Protein AF-K1GS59-F1 (afdb_monomer_lite)

Secondary structure (DSSP, 8-state):
-----EEE-TT-EEEESSEEEEEES-EEESSEEEESSEEEEEESS-EEESSEEEESS-EEEEES-EEEE-EEEEEEEEEEEEGGGSS--GGGS-HHHHHHHHHHHHHT--SSEEEESSSS-EEEEEEEEEEEEEEE-EEEEESS-EEEEESSEEEEESEEEEESS-EEEE-SEEEEE---EEEEEEEEEEEEEEEEEESSSEEEEEEEEEEEEEEEEEE---

Radius of gyration: 27.36 Å; chains: 1; bounding box: 54×33×89 Å

Organism: NCBI:txid620833

Structure (mmCIF, N/CA/C/O backbone):
data_AF-K1GS59-F1
#
_entry.id   AF-K1GS59-F1
#
loop_
_atom_site.group_PDB
_atom_site.id
_atom_site.type_symbol
_atom_site.label_atom_id
_atom_site.label_alt_id
_atom_site.label_comp_id
_atom_site.label_asym_id
_atom_site.label_entity_id
_atom_site.label_seq_id
_atom_site.pdbx_PDB_ins_code
_atom_site.Cartn_x
_atom_site.Cartn_y
_atom_site.Cartn_z
_atom_site.occupancy
_atom_site.B_iso_or_equiv
_atom_site.auth_seq_id
_atom_site.auth_comp_id
_atom_site.auth_asym_id
_atom_site.auth_atom_id
_atom_site.pdbx_PDB_model_num
ATOM 1 N N . LYS A 1 1 ? -7.554 7.624 33.894 1.00 56.41 1 LYS A N 1
ATOM 2 C CA . LYS A 1 1 ? -7.027 7.040 32.636 1.00 56.41 1 LYS A CA 1
ATOM 3 C C . LYS A 1 1 ? -5.922 6.061 33.011 1.00 56.41 1 LYS A C 1
ATOM 5 O O . LYS A 1 1 ? -5.112 6.417 33.857 1.00 56.41 1 LYS A O 1
ATOM 10 N N . GLY A 1 2 ? -5.963 4.825 32.508 1.00 60.03 2 GLY A N 1
ATOM 11 C CA . GLY A 1 2 ? -4.955 3.809 32.824 1.00 60.03 2 GLY A CA 1
ATOM 12 C C . GLY A 1 2 ? -3.628 4.106 32.123 1.00 60.03 2 GLY A C 1
ATOM 13 O O . GLY A 1 2 ? -3.634 4.536 30.977 1.00 60.03 2 GLY A O 1
ATOM 14 N N . ASN A 1 3 ? -2.502 3.865 32.795 1.00 77.62 3 ASN A N 1
ATOM 15 C CA . ASN A 1 3 ? -1.159 4.075 32.228 1.00 77.62 3 ASN A CA 1
ATOM 16 C C . ASN A 1 3 ? -0.617 2.844 31.479 1.00 77.62 3 ASN A C 1
ATOM 18 O O . ASN A 1 3 ? 0.513 2.862 30.995 1.00 77.62 3 ASN A O 1
ATOM 22 N N . ASN A 1 4 ? -1.407 1.771 31.409 1.00 89.12 4 ASN A N 1
ATOM 23 C CA . ASN A 1 4 ? -0.991 0.498 30.836 1.00 89.12 4 ASN A CA 1
ATOM 24 C C . ASN A 1 4 ? -1.299 0.440 29.339 1.00 89.12 4 ASN A C 1
ATOM 26 O O . ASN A 1 4 ? -2.307 0.982 28.878 1.00 89.12 4 ASN A O 1
ATOM 30 N N . SER A 1 5 ? -0.439 -0.256 28.602 1.00 93.75 5 SER A N 1
ATOM 31 C CA . SER A 1 5 ? -0.646 -0.583 27.192 1.00 93.75 5 SER A CA 1
ATOM 32 C C . SER A 1 5 ? -1.220 -1.997 27.068 1.00 93.75 5 SER A C 1
ATOM 34 O O . SER A 1 5 ? -0.812 -2.907 27.792 1.00 93.75 5 SER A O 1
ATOM 36 N N . PHE A 1 6 ? -2.160 -2.187 26.147 1.00 94.62 6 PHE A N 1
ATOM 37 C CA . PHE A 1 6 ? -2.915 -3.426 25.972 1.00 94.62 6 PHE A CA 1
ATOM 38 C C . PHE A 1 6 ? -2.609 -4.066 24.618 1.00 94.62 6 PHE A C 1
ATOM 40 O O . PHE A 1 6 ? -2.384 -3.380 23.620 1.00 94.62 6 PHE A O 1
ATOM 47 N N . LYS A 1 7 ? -2.620 -5.399 24.578 1.00 97.06 7 LYS A N 1
ATOM 48 C CA . LYS A 1 7 ? -2.399 -6.179 23.359 1.00 97.06 7 LYS A CA 1
ATOM 49 C C . LYS A 1 7 ? -3.479 -7.246 23.236 1.00 97.06 7 LYS A C 1
ATOM 51 O O . LYS A 1 7 ? -3.650 -8.033 24.162 1.00 97.06 7 LYS A O 1
ATOM 56 N N . ASN A 1 8 ? -4.165 -7.282 22.098 1.00 97.94 8 ASN A N 1
ATOM 57 C CA . ASN A 1 8 ? -4.999 -8.408 21.688 1.00 97.94 8 ASN A CA 1
ATOM 58 C C . ASN A 1 8 ? -4.226 -9.200 20.632 1.00 97.94 8 ASN A C 1
ATOM 60 O O . ASN A 1 8 ? -4.022 -8.709 19.520 1.00 97.94 8 ASN A O 1
ATOM 64 N N . ASN A 1 9 ? -3.712 -10.369 21.005 1.00 98.00 9 ASN A N 1
ATOM 65 C CA . ASN A 1 9 ? -2.836 -11.1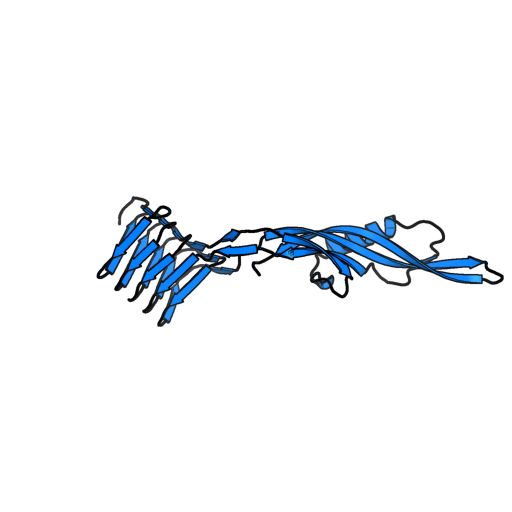52 20.136 1.00 98.00 9 ASN A CA 1
ATOM 66 C C . ASN A 1 9 ? -3.631 -11.888 19.047 1.00 98.00 9 ASN A C 1
ATOM 68 O O . ASN A 1 9 ? -4.857 -11.928 19.061 1.00 98.00 9 ASN A O 1
ATOM 72 N N . GLU A 1 10 ? -2.917 -12.472 18.090 1.00 96.69 10 GLU A N 1
ATOM 73 C CA . GLU A 1 10 ? -3.510 -13.334 17.062 1.00 96.69 10 GLU A CA 1
ATOM 74 C C . GLU A 1 10 ? -4.323 -14.471 17.709 1.00 96.69 10 GLU A C 1
ATOM 76 O O . GLU A 1 10 ? -4.011 -14.916 18.818 1.00 96.69 10 GLU A O 1
ATOM 81 N N . ASN A 1 11 ? -5.373 -14.936 17.026 1.00 95.75 11 ASN A N 1
ATOM 82 C CA . ASN A 1 11 ? -6.285 -15.986 17.510 1.00 95.75 11 ASN A CA 1
ATOM 83 C C . ASN A 1 11 ? -6.938 -15.683 18.876 1.00 95.75 11 ASN A C 1
ATOM 85 O O . ASN A 1 11 ? -7.237 -16.597 19.642 1.00 95.75 11 ASN A O 1
ATOM 89 N N . SER A 1 12 ? -7.133 -14.403 19.197 1.00 97.81 12 SER A N 1
ATOM 90 C CA . SER A 1 12 ? -7.773 -13.948 20.436 1.00 97.81 12 SER A CA 1
ATOM 91 C C . SER A 1 12 ? -9.012 -13.107 20.130 1.00 97.81 12 SER A C 1
ATOM 93 O O . SER A 1 12 ? -9.055 -12.420 19.111 1.00 97.81 12 SER A O 1
ATOM 95 N N . LEU A 1 13 ? -10.001 -13.143 21.027 1.00 97.75 13 LEU A N 1
ATOM 96 C CA . LEU A 1 13 ? -11.239 -12.370 20.925 1.00 97.75 13 LEU A CA 1
ATOM 97 C C . LEU A 1 13 ? -11.415 -11.483 22.160 1.00 97.75 13 LEU A C 1
ATOM 99 O O . LEU A 1 13 ? -11.442 -11.976 23.288 1.00 97.75 13 LEU A O 1
ATOM 103 N N . LEU A 1 14 ? -11.615 -10.187 21.933 1.00 97.81 14 LEU A N 1
ATOM 104 C CA . LEU A 1 14 ? -12.170 -9.266 22.921 1.00 97.81 14 LEU A CA 1
ATOM 105 C C . LEU A 1 14 ? -13.626 -8.980 22.562 1.00 97.81 14 LEU A C 1
ATOM 107 O O . LEU A 1 14 ? -13.904 -8.404 21.513 1.00 97.81 14 LEU A O 1
ATOM 111 N N . TYR A 1 15 ? -14.549 -9.378 23.435 1.00 97.56 15 TYR A N 1
ATOM 112 C CA . TYR A 1 15 ? -15.983 -9.292 23.168 1.00 97.56 15 TYR A CA 1
ATOM 113 C C . TYR A 1 15 ? -16.743 -8.550 24.270 1.00 97.56 15 TYR A C 1
ATOM 115 O O . TYR A 1 15 ? -16.601 -8.864 25.452 1.00 97.56 15 TYR A O 1
ATOM 123 N N . GLY A 1 16 ? -17.592 -7.599 23.872 1.00 97.31 16 GLY A N 1
ATOM 124 C CA . GLY A 1 16 ? -18.552 -6.921 24.744 1.00 97.31 16 GLY A CA 1
ATOM 125 C C . GLY A 1 16 ? -19.995 -7.205 24.321 1.00 97.31 16 GLY A C 1
ATOM 126 O O . GLY A 1 16 ? -20.402 -6.856 23.216 1.00 97.31 16 GLY A O 1
ATOM 127 N N . ARG A 1 17 ? -20.804 -7.799 25.209 1.00 95.69 17 ARG A N 1
ATOM 128 C CA . ARG A 1 17 ? -22.218 -8.115 24.916 1.00 95.69 17 ARG A CA 1
ATOM 129 C C . ARG A 1 17 ? -23.138 -6.890 24.867 1.00 95.69 17 ARG A C 1
ATOM 131 O O . ARG A 1 17 ? -24.164 -6.939 24.208 1.00 95.69 17 ARG A O 1
ATOM 138 N N . GLU A 1 18 ? -22.818 -5.827 25.590 1.00 95.06 18 GLU A N 1
ATOM 139 C CA . GLU A 1 18 ? -23.638 -4.606 25.620 1.00 95.06 18 GLU A CA 1
ATOM 140 C C . GLU A 1 18 ? -22.863 -3.433 25.050 1.00 95.06 18 GLU A C 1
ATOM 142 O O . GLU A 1 18 ? -23.273 -2.799 24.091 1.00 95.06 18 GLU A O 1
ATOM 147 N N . SER A 1 19 ? -21.714 -3.126 25.634 1.00 95.81 19 SER A N 1
ATOM 148 C CA . SER A 1 19 ? -20.764 -2.167 25.092 1.00 95.81 19 SER A CA 1
ATOM 149 C C . SER A 1 19 ? -19.364 -2.604 25.478 1.00 95.81 19 SER A C 1
ATOM 151 O O . SER A 1 19 ? -19.166 -3.242 26.515 1.00 95.81 19 SER A O 1
ATOM 153 N N . LEU A 1 20 ? -18.390 -2.261 24.644 1.00 97.69 20 LEU A N 1
ATOM 154 C CA . LEU A 1 20 ? -16.986 -2.519 24.910 1.00 97.69 20 LEU A CA 1
ATOM 155 C C . LEU A 1 20 ? -16.279 -1.188 25.136 1.00 97.69 20 LEU A C 1
ATOM 157 O O . LEU A 1 20 ? -16.245 -0.336 24.248 1.00 97.69 20 LEU A O 1
ATOM 161 N N . LYS A 1 21 ? -15.716 -1.019 26.333 1.00 96.88 21 LYS A N 1
ATOM 162 C CA . LYS A 1 21 ? -14.922 0.152 26.702 1.00 96.88 21 LYS A CA 1
ATOM 163 C C . LYS A 1 21 ? -13.478 -0.266 26.947 1.00 96.88 21 LYS A C 1
ATOM 165 O O . LYS A 1 21 ? -13.222 -1.096 27.816 1.00 96.88 21 LYS A O 1
ATOM 170 N N . LEU A 1 22 ? -12.547 0.317 26.201 1.00 95.69 22 LEU A N 1
ATOM 171 C CA . LEU A 1 22 ? -11.112 0.065 26.325 1.00 95.69 22 LEU A CA 1
ATOM 172 C C . LEU A 1 22 ? -10.406 1.382 26.640 1.00 95.69 22 LEU A C 1
ATOM 174 O O . LEU A 1 22 ? -10.523 2.336 25.877 1.00 95.69 22 LEU A O 1
ATOM 178 N N . GLU A 1 23 ? -9.684 1.449 27.761 1.00 95.81 23 GLU A N 1
ATOM 179 C CA . GLU A 1 23 ? -8.998 2.675 28.184 1.00 95.81 23 GLU A CA 1
ATOM 180 C C . GLU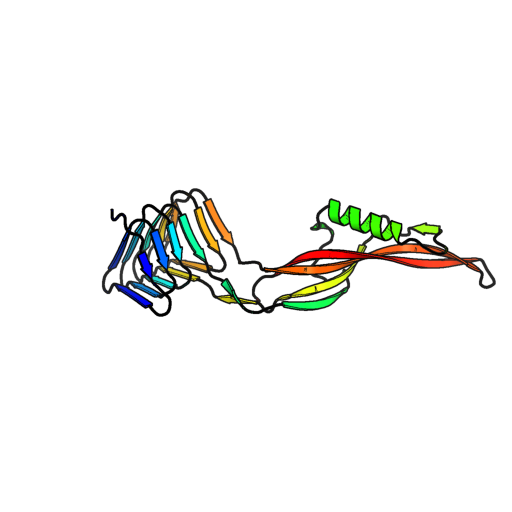 A 1 23 ? -7.570 2.395 28.639 1.00 95.81 23 GLU A C 1
ATOM 182 O O . GLU A 1 23 ? -7.339 1.529 29.484 1.00 95.81 23 GLU A O 1
ATOM 187 N N . GLY A 1 24 ? -6.609 3.168 28.138 1.00 96.06 24 GLY A N 1
ATOM 188 C CA . GLY A 1 24 ? -5.201 2.929 28.438 1.00 96.06 24 GLY A CA 1
ATOM 189 C C . GLY A 1 24 ? -4.246 3.953 27.851 1.00 96.06 24 GLY A C 1
ATOM 190 O O . GLY A 1 24 ? -4.640 5.047 27.444 1.00 96.06 24 GLY A O 1
ATOM 191 N N . LYS A 1 25 ? -2.973 3.561 27.794 1.00 96.81 25 LYS A N 1
ATOM 192 C CA . LYS A 1 25 ? -1.936 4.311 27.095 1.00 96.81 25 LYS A CA 1
ATOM 193 C C . LYS A 1 25 ? -1.930 3.957 25.613 1.00 96.81 25 LYS A C 1
ATOM 195 O O . LYS A 1 25 ? -2.328 4.793 24.819 1.00 96.81 25 LYS A O 1
ATOM 200 N N . ASP A 1 26 ? -1.582 2.719 25.266 1.00 98.12 26 ASP A N 1
ATOM 201 C CA . ASP A 1 26 ? -1.540 2.244 23.875 1.00 98.12 26 ASP A CA 1
ATOM 202 C C . ASP A 1 26 ? -2.371 0.967 23.697 1.00 98.12 26 ASP A C 1
ATOM 204 O O . ASP A 1 26 ? -2.539 0.190 24.643 1.00 98.12 26 ASP A O 1
ATOM 208 N N . PHE A 1 27 ? -2.842 0.716 22.476 1.00 98.31 27 PHE A N 1
ATOM 209 C CA . PHE A 1 27 ? -3.519 -0.523 22.100 1.00 98.31 27 PHE A CA 1
ATOM 210 C C . PHE A 1 27 ? -2.963 -1.093 20.801 1.00 98.31 27 PHE A C 1
ATOM 212 O O . PHE A 1 27 ? -2.833 -0.392 19.800 1.00 98.31 27 PHE A O 1
ATOM 219 N N . THR A 1 28 ? -2.682 -2.394 20.795 1.00 98.50 28 THR A N 1
ATOM 220 C CA . THR A 1 28 ? -2.342 -3.132 19.576 1.00 98.50 28 THR A CA 1
ATOM 221 C C . THR A 1 28 ? -3.286 -4.312 19.401 1.00 98.50 28 THR A C 1
ATOM 223 O O . THR A 1 28 ? -3.319 -5.206 20.249 1.00 98.50 28 THR A O 1
ATOM 226 N N . ASN A 1 29 ? -4.016 -4.337 18.287 1.00 98.62 29 ASN A N 1
ATOM 227 C CA . ASN A 1 29 ? -4.903 -5.430 17.914 1.00 98.62 29 ASN A CA 1
ATOM 228 C C . ASN A 1 29 ? -4.338 -6.254 16.757 1.00 98.62 29 ASN A C 1
ATOM 230 O O . ASN A 1 29 ? -4.069 -5.719 15.683 1.00 98.62 29 ASN A O 1
ATOM 234 N N . LYS A 1 30 ? -4.225 -7.562 16.976 1.00 98.19 30 LYS A N 1
ATOM 235 C CA . LYS A 1 30 ? -3.986 -8.589 15.955 1.00 98.19 30 LYS A CA 1
ATOM 236 C C . LYS A 1 30 ? -5.051 -9.696 15.958 1.00 98.19 30 LYS A C 1
ATOM 238 O O . LYS A 1 30 ? -5.068 -10.516 15.047 1.00 98.19 30 LYS A O 1
ATOM 243 N N . GLY A 1 31 ? -5.901 -9.743 16.982 1.00 97.81 31 GLY A N 1
ATOM 244 C CA . GLY A 1 31 ? -7.049 -10.644 17.074 1.00 97.81 31 GLY A CA 1
ATOM 245 C C . GLY A 1 31 ? -8.338 -9.957 16.629 1.00 97.81 31 GLY A C 1
ATOM 246 O O . GLY A 1 31 ? -8.301 -8.952 15.920 1.00 97.81 31 GLY A O 1
ATOM 247 N N . ASP A 1 32 ? -9.472 -10.478 17.079 1.00 98.31 32 ASP A N 1
ATOM 248 C CA . ASP A 1 32 ? -10.784 -9.897 16.811 1.00 98.31 32 ASP A CA 1
ATOM 249 C C . ASP A 1 32 ? -11.259 -9.073 18.011 1.00 98.31 32 ASP A C 1
ATOM 251 O O . ASP A 1 32 ? -11.079 -9.455 19.174 1.00 98.31 32 ASP A O 1
ATOM 255 N N . VAL A 1 33 ? -11.869 -7.925 17.730 1.00 98.62 33 VAL A N 1
ATOM 256 C CA . VAL A 1 33 ? -12.540 -7.081 18.723 1.00 98.62 33 VAL A CA 1
ATOM 257 C C . VAL A 1 33 ? -13.971 -6.876 18.259 1.00 98.62 33 VAL A C 1
ATOM 259 O O . VAL A 1 33 ? -14.183 -6.375 17.160 1.00 98.62 33 VAL A O 1
ATOM 262 N N . SER A 1 34 ? -14.950 -7.248 19.080 1.00 98.06 34 SER A N 1
ATOM 263 C CA . SER A 1 34 ? -16.363 -7.170 18.704 1.00 98.06 34 SER A CA 1
ATOM 264 C C . SER A 1 34 ? -17.229 -6.649 19.853 1.00 98.06 34 SER A C 1
ATOM 266 O O . SER A 1 34 ? -17.030 -6.999 21.021 1.00 98.06 34 SER A O 1
ATOM 268 N N . SER A 1 35 ? -18.195 -5.790 19.532 1.00 98.06 35 SER A N 1
ATOM 269 C CA . SER A 1 35 ? -19.189 -5.270 20.473 1.00 98.06 35 SER A CA 1
ATOM 270 C C . SER A 1 35 ? -20.594 -5.374 19.887 1.00 98.06 35 SER A C 1
ATOM 272 O O . SER A 1 35 ? -20.854 -4.907 18.780 1.00 98.06 35 SER A O 1
ATOM 274 N N . PHE A 1 36 ? -21.538 -5.940 20.636 1.00 97.00 36 PHE A N 1
ATOM 275 C CA . PHE A 1 36 ? -22.935 -5.998 20.190 1.00 97.00 36 PHE A CA 1
ATOM 276 C C . PHE A 1 36 ? -23.682 -4.662 20.362 1.00 97.00 36 PHE A C 1
ATOM 278 O O . PHE A 1 36 ? -24.746 -4.471 19.784 1.00 97.00 36 PHE A O 1
ATOM 285 N N . GLY A 1 37 ? -23.140 -3.716 21.127 1.00 98.00 37 GLY A N 1
ATOM 286 C CA . GLY A 1 37 ? -23.628 -2.336 21.148 1.00 98.00 37 GLY A CA 1
ATOM 287 C C . GLY A 1 37 ? -22.489 -1.378 20.860 1.00 98.00 37 GLY A C 1
ATOM 288 O O . GLY A 1 37 ? -21.825 -1.515 19.834 1.00 98.00 37 GLY A O 1
ATOM 289 N N . ASN A 1 38 ? -22.266 -0.394 21.728 1.00 98.50 38 ASN A N 1
ATOM 290 C CA . ASN A 1 38 ? -21.303 0.665 21.440 1.00 98.50 38 ASN A CA 1
ATOM 291 C C . ASN A 1 38 ? -19.856 0.204 21.659 1.00 98.50 38 ASN A C 1
ATOM 293 O O . ASN A 1 38 ? -19.569 -0.668 22.488 1.00 98.50 38 ASN A O 1
ATOM 297 N N . LEU A 1 39 ? -18.932 0.822 20.932 1.00 98.56 39 LEU A N 1
ATOM 298 C CA . LEU A 1 39 ? -17.495 0.683 21.130 1.00 98.56 39 LEU A CA 1
ATOM 299 C C . LEU A 1 39 ? -16.917 2.037 21.533 1.00 98.56 39 LEU A C 1
ATOM 301 O O . LEU A 1 39 ? -17.071 3.017 20.812 1.00 98.56 39 LEU A O 1
ATOM 305 N N . ASN A 1 40 ? -16.225 2.086 22.667 1.00 98.19 40 ASN A N 1
ATOM 306 C CA . ASN A 1 40 ? -15.532 3.284 23.123 1.00 98.19 40 ASN A CA 1
ATOM 307 C C . ASN A 1 40 ? -14.065 2.947 23.431 1.00 98.19 40 ASN A C 1
ATOM 309 O O . ASN A 1 40 ? -13.771 2.159 24.333 1.00 98.19 40 ASN A O 1
ATOM 313 N N . MET A 1 41 ? -13.141 3.519 22.661 1.00 98.19 41 MET A N 1
ATOM 314 C CA . MET A 1 41 ? -11.701 3.314 22.809 1.00 98.19 41 MET A CA 1
ATOM 315 C C . MET A 1 41 ? -11.038 4.635 23.196 1.00 98.19 41 MET A C 1
ATOM 317 O O . MET A 1 41 ? -10.896 5.515 22.354 1.00 98.19 41 MET A O 1
ATOM 321 N N . ASN A 1 42 ? -10.595 4.768 24.447 1.00 97.44 42 ASN A N 1
ATOM 322 C CA . ASN A 1 42 ? -9.970 5.987 24.965 1.00 97.44 42 ASN A CA 1
ATOM 323 C C . ASN A 1 42 ? -8.515 5.746 25.356 1.00 97.44 42 ASN A C 1
ATOM 325 O O . ASN A 1 42 ? -8.208 5.358 26.488 1.00 97.44 42 ASN A O 1
ATOM 329 N N . PHE A 1 43 ? -7.610 6.043 24.434 1.00 97.81 43 PHE A N 1
ATOM 330 C CA . PHE A 1 43 ? -6.178 5.880 24.617 1.00 97.81 43 PHE A CA 1
ATOM 331 C C . PHE A 1 43 ? -5.473 7.235 24.609 1.00 97.81 43 PHE A C 1
ATOM 333 O O . PHE A 1 43 ? -5.806 8.127 23.833 1.00 97.81 43 PHE A O 1
ATOM 340 N N . THR A 1 44 ? -4.522 7.437 25.523 1.00 97.12 44 THR A N 1
ATOM 341 C CA . THR A 1 44 ? -3.715 8.674 25.531 1.00 97.12 44 THR A CA 1
ATOM 342 C C . THR A 1 44 ? -2.581 8.640 24.514 1.00 97.12 44 THR A C 1
ATOM 344 O O . THR A 1 44 ? -2.080 9.691 24.134 1.00 97.12 44 THR A O 1
ATOM 347 N N . GLY A 1 45 ? -2.141 7.441 24.145 1.00 97.81 45 GLY A N 1
ATOM 348 C CA . GLY A 1 45 ? -1.139 7.149 23.131 1.00 97.81 45 GLY A CA 1
ATOM 349 C C . GLY A 1 45 ? -1.789 6.529 21.899 1.00 97.81 45 GLY A C 1
ATOM 350 O O . GLY A 1 45 ? -2.864 6.959 21.475 1.00 97.81 45 GLY A O 1
ATOM 351 N N . ASP A 1 46 ? -1.128 5.543 21.308 1.00 98.50 46 ASP A N 1
ATOM 352 C CA . ASP A 1 46 ? -1.452 5.097 19.955 1.00 98.50 46 ASP A CA 1
ATOM 353 C C . ASP A 1 46 ? -2.369 3.867 19.940 1.00 98.50 46 ASP A C 1
ATOM 355 O O . ASP A 1 46 ? -2.251 2.951 20.758 1.00 98.50 46 ASP A O 1
ATOM 359 N N . ILE A 1 47 ? -3.263 3.822 18.953 1.00 98.75 47 ILE A N 1
ATOM 360 C CA . ILE A 1 47 ? -4.079 2.651 18.632 1.00 98.75 47 ILE A CA 1
ATOM 361 C C . ILE A 1 47 ? -3.621 2.101 17.286 1.00 98.75 47 ILE A C 1
ATOM 363 O O . ILE A 1 47 ? -3.631 2.807 16.280 1.00 98.75 47 ILE A O 1
ATOM 367 N N . THR A 1 48 ? -3.247 0.823 17.256 1.00 98.75 48 THR A N 1
ATOM 368 C CA . THR A 1 48 ? -2.878 0.113 16.027 1.00 98.75 48 THR A CA 1
ATOM 369 C C . THR A 1 48 ? -3.734 -1.133 15.855 1.00 98.75 48 THR A C 1
ATOM 371 O O . THR A 1 48 ? -3.712 -2.028 16.698 1.00 98.75 48 THR A O 1
ATOM 374 N N . ASN A 1 49 ? -4.464 -1.204 14.748 1.00 98.75 49 ASN A N 1
ATOM 375 C CA . ASN A 1 49 ? -5.284 -2.333 14.349 1.00 98.75 49 ASN A CA 1
ATOM 376 C C . ASN A 1 49 ? -4.709 -3.011 13.101 1.00 98.75 49 ASN A C 1
ATOM 378 O O . ASN A 1 49 ? -4.560 -2.366 12.064 1.00 98.75 49 ASN A O 1
ATOM 382 N N . PHE A 1 50 ? -4.442 -4.313 13.206 1.00 98.38 50 PHE A N 1
ATOM 383 C CA . PHE A 1 50 ? -3.978 -5.164 12.107 1.00 98.38 50 PHE A CA 1
ATOM 384 C C . PHE A 1 50 ? -5.020 -6.189 11.639 1.00 98.38 50 PHE A C 1
ATOM 386 O O . PHE A 1 50 ? -4.743 -6.962 10.726 1.00 98.38 50 PHE A O 1
ATOM 393 N N . ASN A 1 51 ? -6.191 -6.240 12.278 1.00 98.06 51 ASN A N 1
ATOM 394 C CA . ASN A 1 51 ? -7.240 -7.206 11.960 1.00 98.06 51 ASN A CA 1
ATOM 395 C C . ASN A 1 51 ? -8.622 -6.532 12.067 1.00 98.06 51 ASN A C 1
ATOM 397 O O . ASN A 1 51 ? -8.787 -5.415 11.573 1.00 98.06 51 ASN A O 1
ATOM 401 N N . THR A 1 52 ? -9.621 -7.172 12.673 1.00 98.19 52 THR A N 1
ATOM 402 C CA . THR A 1 52 ? -11.004 -6.697 12.668 1.00 98.19 52 THR A CA 1
ATOM 403 C C . THR A 1 52 ? -11.380 -6.105 14.018 1.00 98.19 52 THR A C 1
ATOM 405 O O . THR A 1 52 ? -11.221 -6.733 15.066 1.00 98.19 52 THR A O 1
ATOM 408 N N . ILE A 1 53 ? -11.909 -4.886 13.971 1.00 98.75 53 ILE A N 1
ATOM 409 C CA . ILE A 1 53 ? -12.645 -4.252 15.058 1.00 98.75 53 ILE A CA 1
ATOM 410 C C . ILE A 1 53 ? -14.056 -3.988 14.550 1.00 98.75 53 ILE A C 1
ATOM 412 O O . ILE A 1 53 ? -14.234 -3.339 13.519 1.00 98.75 53 ILE A O 1
ATOM 416 N N . GLU A 1 54 ? -15.062 -4.462 15.272 1.00 98.44 54 GLU A N 1
ATOM 417 C CA . GLU A 1 54 ? -16.455 -4.257 14.906 1.00 98.44 54 GLU A CA 1
ATOM 418 C C . GLU A 1 54 ? -17.353 -3.906 16.093 1.00 98.44 54 GLU A C 1
ATOM 420 O O . GLU A 1 54 ? -17.122 -4.309 17.233 1.00 98.44 54 GLU A O 1
ATOM 425 N N . ALA A 1 55 ? -18.395 -3.130 15.815 1.00 98.50 55 ALA A N 1
ATOM 426 C CA . ALA A 1 55 ? -19.433 -2.795 16.774 1.00 98.50 55 ALA A CA 1
ATOM 427 C C . ALA A 1 55 ? -20.777 -2.648 16.059 1.00 98.50 55 ALA A C 1
ATOM 429 O O . ALA A 1 55 ? -20.829 -2.036 14.995 1.00 98.50 55 ALA A O 1
ATOM 430 N N . ALA A 1 56 ? -21.871 -3.158 16.625 1.00 98.31 56 ALA A N 1
ATOM 431 C CA . ALA A 1 56 ? -23.196 -2.956 16.029 1.00 98.31 56 ALA A CA 1
ATOM 432 C C . ALA A 1 56 ? -23.793 -1.571 16.353 1.00 98.31 56 ALA A C 1
ATOM 434 O O . ALA A 1 56 ? -24.589 -1.045 15.575 1.00 98.31 56 ALA A O 1
ATOM 435 N N . GLY A 1 57 ? -23.408 -0.980 17.488 1.00 98.44 57 GLY A N 1
ATOM 436 C CA . GLY A 1 57 ? -23.812 0.360 17.914 1.00 98.44 57 GLY A CA 1
ATOM 437 C C . GLY A 1 57 ? -22.898 1.465 17.383 1.00 98.44 57 GLY A C 1
ATOM 438 O O . GLY A 1 57 ? -22.257 1.320 16.343 1.00 98.44 57 GLY A O 1
ATOM 439 N N . ASP A 1 58 ? -22.850 2.582 18.106 1.00 98.75 58 ASP A N 1
ATOM 440 C CA . ASP A 1 58 ? -21.967 3.708 17.799 1.00 98.75 58 ASP A CA 1
ATOM 441 C C . ASP A 1 58 ? -20.518 3.416 18.238 1.00 98.75 58 ASP A C 1
ATOM 443 O O . ASP A 1 58 ? -20.267 2.699 19.211 1.00 98.75 58 ASP A O 1
ATOM 447 N N . GLY A 1 59 ? -19.557 3.989 17.518 1.00 98.62 59 GLY A N 1
ATOM 448 C CA . GLY A 1 59 ? -18.126 3.879 17.770 1.00 98.62 59 GLY A CA 1
ATOM 449 C C . GLY A 1 59 ? -17.511 5.239 18.086 1.00 98.62 59 GLY A C 1
ATOM 450 O O . GLY A 1 59 ? -17.669 6.188 17.322 1.00 98.62 59 GLY A O 1
ATOM 451 N N . GLU A 1 60 ? -16.764 5.330 19.179 1.00 98.75 60 GLU A N 1
ATOM 452 C CA . GLU A 1 60 ? -15.971 6.506 19.531 1.00 98.75 60 GLU A CA 1
ATOM 453 C C . GLU A 1 60 ? -14.525 6.095 19.808 1.00 98.75 60 GLU A C 1
ATOM 455 O O . GLU A 1 60 ? -14.257 5.214 20.630 1.00 98.75 60 GLU A O 1
ATOM 460 N N . ILE A 1 61 ? -13.585 6.729 19.107 1.00 98.75 61 ILE A N 1
ATOM 461 C CA . ILE A 1 61 ? -12.158 6.425 19.193 1.00 98.75 61 ILE A CA 1
ATOM 462 C C . ILE A 1 61 ? -11.396 7.705 19.516 1.00 98.75 61 ILE A C 1
ATOM 464 O O . ILE A 1 61 ? -11.371 8.635 18.715 1.00 98.75 61 ILE A O 1
ATOM 468 N N . THR A 1 62 ? -10.726 7.723 20.663 1.00 98.69 62 THR A N 1
ATOM 469 C CA . THR A 1 62 ? -9.824 8.791 21.094 1.00 98.69 62 THR A CA 1
ATOM 470 C C . THR A 1 62 ? -8.404 8.244 21.198 1.00 98.69 62 THR A C 1
ATOM 472 O O . THR A 1 62 ? -8.176 7.273 21.923 1.00 98.69 62 THR A O 1
ATOM 475 N N . ALA A 1 63 ? -7.453 8.852 20.484 1.00 98.56 63 ALA A N 1
ATOM 476 C CA . ALA A 1 63 ? -6.053 8.417 20.453 1.00 98.56 63 ALA A CA 1
ATOM 477 C C . ALA A 1 63 ? -5.092 9.559 20.092 1.00 98.56 63 ALA A C 1
ATOM 479 O O . ALA A 1 63 ? -5.492 10.581 19.539 1.00 98.56 63 ALA A O 1
ATOM 480 N N . ASN A 1 64 ? -3.800 9.364 20.339 1.00 98.38 64 ASN A N 1
ATOM 481 C CA . ASN A 1 64 ? -2.755 10.232 19.804 1.00 98.38 64 ASN A CA 1
ATOM 482 C C . ASN A 1 64 ? -2.555 9.991 18.297 1.00 98.38 64 ASN A C 1
ATOM 484 O O . ASN A 1 64 ? -2.644 10.929 17.505 1.00 98.38 64 ASN A O 1
ATOM 488 N N . ASN A 1 65 ? -2.364 8.730 17.904 1.00 98.75 65 ASN A N 1
ATOM 489 C CA . ASN A 1 65 ? -2.435 8.258 16.521 1.00 98.75 65 ASN A CA 1
ATOM 490 C C . ASN A 1 65 ? -3.397 7.073 16.420 1.00 98.75 65 ASN A C 1
ATOM 492 O O . ASN A 1 65 ? -3.468 6.242 17.329 1.00 98.75 65 ASN A O 1
ATOM 496 N N . PHE A 1 66 ? -4.078 6.950 15.283 1.00 98.81 66 PHE A N 1
ATOM 497 C CA . PHE A 1 66 ? -4.857 5.761 14.946 1.00 98.81 66 PHE A CA 1
ATOM 498 C C . PHE A 1 66 ? -4.341 5.161 13.642 1.00 98.81 66 PHE A C 1
ATOM 500 O O . PHE A 1 66 ? -4.292 5.836 12.619 1.00 98.81 66 PHE A O 1
ATOM 507 N N . THR A 1 67 ? -3.961 3.887 13.675 1.00 98.81 67 THR A N 1
ATOM 508 C CA . THR A 1 67 ? -3.522 3.135 12.498 1.00 98.81 67 THR A CA 1
ATOM 509 C C . THR A 1 67 ? -4.428 1.932 12.293 1.00 98.81 67 THR A C 1
ATOM 511 O O . THR A 1 67 ? -4.452 1.033 13.127 1.00 98.81 67 THR A O 1
ATOM 514 N N . ASN A 1 68 ? -5.131 1.890 11.167 1.00 98.69 68 ASN A N 1
ATOM 515 C CA . ASN A 1 68 ? -5.829 0.717 10.657 1.00 98.69 68 ASN A CA 1
ATOM 516 C C . ASN A 1 68 ? -5.055 0.211 9.443 1.00 98.69 68 ASN A C 1
ATOM 518 O O . ASN A 1 68 ? -5.023 0.881 8.410 1.00 98.69 68 ASN A O 1
ATOM 522 N N . LYS A 1 69 ? -4.356 -0.915 9.594 1.00 98.19 69 LYS A N 1
ATOM 523 C CA . LYS A 1 69 ? -3.352 -1.345 8.624 1.00 98.19 69 LYS A CA 1
ATOM 524 C C . LYS A 1 69 ? -3.460 -2.825 8.295 1.00 98.19 69 LYS A C 1
ATOM 526 O O . LYS A 1 69 ? -3.126 -3.669 9.122 1.00 98.19 69 LYS A O 1
ATOM 531 N N . GLY A 1 70 ? -3.878 -3.118 7.069 1.00 97.19 70 GLY A N 1
ATOM 532 C CA . GLY A 1 70 ? -3.731 -4.443 6.484 1.00 97.19 70 GLY A CA 1
ATOM 533 C C . GLY A 1 70 ? -2.327 -4.669 5.933 1.00 97.19 70 GLY A C 1
ATOM 534 O O . GLY A 1 70 ? -1.390 -3.913 6.214 1.00 97.19 70 GLY A O 1
ATOM 535 N N . TYR A 1 71 ? -2.177 -5.737 5.155 1.00 95.50 71 TYR A N 1
ATOM 536 C CA . TYR A 1 71 ? -0.911 -6.077 4.521 1.00 95.50 71 TYR A CA 1
ATOM 537 C C . TYR A 1 71 ? -1.074 -6.881 3.229 1.00 95.50 71 TYR A C 1
ATOM 539 O O . TYR A 1 71 ? -2.014 -7.662 3.062 1.00 95.50 71 TYR A O 1
ATOM 547 N N . LEU A 1 72 ? -0.104 -6.750 2.328 1.00 97.00 72 LEU A N 1
ATOM 548 C CA . LEU A 1 72 ? -0.008 -7.569 1.122 1.00 97.00 72 LEU A CA 1
ATOM 549 C C . LEU A 1 72 ? 0.788 -8.860 1.353 1.00 97.00 72 LEU A C 1
ATOM 551 O O . LEU A 1 72 ? 1.886 -8.841 1.915 1.00 97.00 72 LEU A O 1
ATOM 555 N N . THR A 1 73 ? 0.266 -9.977 0.843 1.00 95.81 73 THR A N 1
ATOM 556 C CA . THR A 1 73 ? 0.975 -11.265 0.713 1.00 95.81 73 THR A CA 1
ATOM 557 C C . THR A 1 73 ? 1.076 -11.679 -0.748 1.00 95.81 73 THR A C 1
ATOM 559 O O . THR A 1 73 ? 0.356 -11.164 -1.592 1.00 95.81 73 THR A O 1
ATOM 562 N N . GLY A 1 74 ? 1.972 -12.609 -1.078 1.00 95.06 74 GLY A N 1
ATOM 563 C CA . GLY A 1 74 ? 2.205 -13.034 -2.461 1.00 95.06 74 GLY A CA 1
ATOM 564 C C . GLY A 1 74 ? 3.471 -12.423 -3.051 1.00 95.06 74 GLY A C 1
ATOM 565 O O . GLY A 1 74 ? 4.422 -12.121 -2.325 1.00 95.06 74 GLY A O 1
ATOM 566 N N . SER A 1 75 ? 3.511 -12.303 -4.373 1.00 95.69 75 SER A N 1
ATOM 567 C CA . SER A 1 75 ? 4.710 -11.910 -5.113 1.00 95.69 75 SER A CA 1
ATOM 568 C C . SER A 1 75 ? 4.354 -11.149 -6.391 1.00 95.69 75 SER A C 1
ATOM 570 O O . SER A 1 75 ? 3.228 -10.699 -6.571 1.00 95.69 75 SER A O 1
ATOM 572 N N . HIS A 1 76 ? 5.337 -10.985 -7.271 1.00 96.75 76 HIS A N 1
ATOM 573 C CA . HIS A 1 76 ? 5.172 -10.435 -8.605 1.00 96.75 76 HIS A CA 1
ATOM 574 C C . HIS A 1 76 ? 5.959 -11.285 -9.610 1.00 96.75 76 HIS A C 1
ATOM 576 O O . HIS A 1 76 ? 6.894 -12.005 -9.247 1.00 96.75 76 HIS A O 1
ATOM 582 N N . SER A 1 77 ? 5.591 -11.194 -10.884 1.00 97.25 77 SER A N 1
ATOM 583 C CA . SER A 1 77 ? 6.334 -11.783 -12.003 1.00 97.25 77 SER A CA 1
ATOM 584 C C . SER A 1 77 ? 6.823 -10.700 -12.956 1.00 97.25 77 SER A C 1
ATOM 586 O O . SER A 1 77 ? 6.463 -9.540 -12.806 1.00 97.25 77 SER A O 1
ATOM 588 N N . TYR A 1 78 ? 7.620 -11.067 -13.959 1.00 97.94 78 TYR A N 1
ATOM 589 C CA . TYR A 1 78 ? 8.101 -10.122 -14.966 1.00 97.94 78 TYR A CA 1
ATOM 590 C C . TYR A 1 78 ? 7.675 -10.530 -16.366 1.00 97.94 78 TYR A C 1
ATOM 592 O O . TYR A 1 78 ? 7.757 -11.704 -16.730 1.00 97.94 78 TYR A O 1
ATOM 600 N N . LYS A 1 79 ? 7.339 -9.537 -17.188 1.00 97.06 79 LYS A N 1
ATOM 601 C CA . LYS A 1 79 ? 7.096 -9.718 -18.620 1.00 97.06 79 LYS A CA 1
ATOM 602 C C . LYS A 1 79 ? 7.746 -8.610 -19.431 1.00 97.06 79 LYS A C 1
ATOM 604 O O . LYS A 1 79 ? 7.832 -7.465 -19.001 1.00 97.06 79 LYS A O 1
ATOM 609 N N . TRP A 1 80 ? 8.196 -8.952 -20.634 1.00 97.38 80 TRP A N 1
ATOM 610 C CA . TRP A 1 80 ? 8.654 -7.952 -21.591 1.00 97.38 80 TRP A CA 1
ATOM 611 C C . TRP A 1 80 ? 7.475 -7.424 -22.397 1.00 97.38 80 TRP A C 1
ATOM 613 O O . TRP A 1 80 ? 6.789 -8.179 -23.086 1.00 97.38 80 TRP A O 1
ATOM 623 N N . VAL A 1 81 ? 7.276 -6.114 -22.351 1.00 97.38 81 VAL A N 1
ATOM 624 C CA . VAL A 1 81 ? 6.234 -5.409 -23.099 1.00 97.38 81 VAL A CA 1
ATOM 625 C C . VAL A 1 81 ? 6.856 -4.316 -23.955 1.00 97.38 81 VAL A C 1
ATOM 627 O O . VAL A 1 81 ? 7.903 -3.766 -23.622 1.00 97.38 81 VAL A O 1
ATOM 630 N N . ARG A 1 82 ? 6.224 -3.993 -25.086 1.00 97.06 82 ARG A N 1
ATOM 631 C CA . ARG A 1 82 ? 6.608 -2.813 -25.877 1.00 97.06 82 ARG A CA 1
ATOM 632 C C . ARG A 1 82 ? 6.298 -1.553 -25.075 1.00 97.06 82 ARG A C 1
ATOM 634 O O . ARG A 1 82 ? 5.271 -1.517 -24.408 1.00 97.06 82 ARG A O 1
ATOM 641 N N . GLY A 1 83 ? 7.120 -0.514 -25.204 1.00 95.19 83 GLY A N 1
ATOM 642 C CA . GLY A 1 83 ? 6.954 0.741 -24.464 1.00 95.19 83 GLY A CA 1
ATOM 643 C C . GLY A 1 83 ? 5.575 1.373 -24.650 1.00 95.19 83 GLY A C 1
ATOM 644 O O . GLY A 1 83 ? 4.959 1.801 -23.685 1.00 95.19 83 GLY A O 1
ATOM 645 N N . SER A 1 84 ? 5.018 1.307 -25.863 1.00 94.31 84 SER A N 1
ATOM 646 C CA . SER A 1 84 ? 3.663 1.800 -26.154 1.00 94.31 84 SER A CA 1
ATOM 647 C C . SER A 1 84 ? 2.525 1.002 -25.501 1.00 94.31 84 SER A C 1
ATOM 649 O O . SER A 1 84 ? 1.376 1.426 -25.572 1.00 94.31 84 SER A O 1
ATOM 651 N N . LYS A 1 85 ? 2.822 -0.162 -24.914 1.00 95.62 85 LYS A N 1
ATOM 652 C CA . LYS A 1 85 ? 1.871 -1.033 -24.210 1.00 95.62 85 LYS A CA 1
ATOM 653 C C . LYS A 1 85 ? 2.219 -1.229 -22.729 1.00 95.62 85 LYS A C 1
ATOM 655 O O . LYS A 1 85 ? 1.520 -1.992 -22.072 1.00 95.62 85 LYS A O 1
ATOM 660 N N . SER A 1 86 ? 3.300 -0.629 -22.228 1.00 94.50 86 SER A N 1
ATOM 661 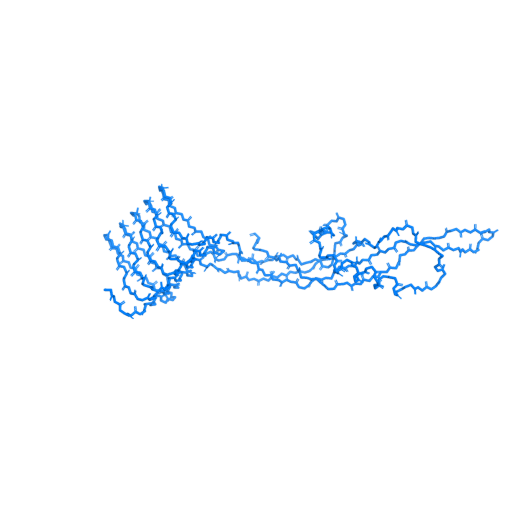C CA . SER A 1 86 ? 3.686 -0.775 -20.820 1.00 94.50 86 SER A CA 1
ATOM 662 C C . SER A 1 86 ? 2.870 0.153 -19.931 1.00 94.50 86 SER A C 1
ATOM 664 O O . SER A 1 86 ? 2.463 1.221 -20.390 1.00 94.50 86 SER A O 1
ATOM 666 N N . SER A 1 87 ? 2.716 -0.189 -18.651 1.00 92.06 87 SER A N 1
ATOM 667 C CA . SER A 1 87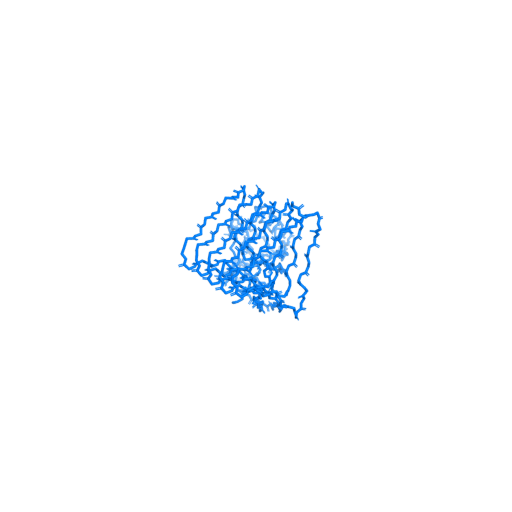 ? 2.145 0.746 -17.664 1.00 92.06 87 SER A CA 1
ATOM 668 C C . SER A 1 87 ? 3.041 1.960 -17.381 1.00 92.06 87 SER A C 1
ATOM 670 O O . SER A 1 87 ? 2.584 2.955 -16.817 1.00 92.06 87 SER A O 1
ATOM 672 N N . ILE A 1 88 ? 4.312 1.913 -17.793 1.00 94.69 88 ILE A N 1
ATOM 673 C CA . ILE A 1 88 ? 5.266 2.998 -17.582 1.00 94.69 88 ILE A CA 1
ATOM 674 C C . ILE A 1 88 ? 5.036 4.116 -18.596 1.00 94.69 88 ILE A C 1
ATOM 676 O O . ILE A 1 88 ? 5.261 3.965 -19.797 1.00 94.69 88 ILE A O 1
ATOM 680 N N . ASN A 1 89 ? 4.656 5.284 -18.084 1.00 93.31 89 ASN A N 1
ATOM 681 C CA . ASN A 1 89 ? 4.556 6.504 -18.870 1.00 93.31 89 ASN A CA 1
ATOM 682 C C . ASN A 1 89 ? 5.830 7.337 -18.712 1.00 93.31 89 ASN A C 1
ATOM 684 O O . ASN A 1 89 ? 6.125 7.819 -17.618 1.00 93.31 89 ASN A O 1
ATOM 688 N N . LYS A 1 90 ? 6.543 7.570 -19.822 1.00 93.38 90 LYS A N 1
ATOM 689 C CA . LYS A 1 90 ? 7.758 8.396 -19.853 1.00 93.38 90 LYS A CA 1
ATOM 690 C C . LYS A 1 90 ? 7.549 9.771 -19.209 1.00 93.38 90 LYS A C 1
ATOM 692 O O . LYS A 1 90 ? 8.433 10.235 -18.503 1.00 93.38 90 LYS A O 1
ATOM 697 N N . ASN A 1 91 ? 6.389 10.397 -19.408 1.00 92.69 91 ASN A N 1
ATOM 698 C CA . ASN A 1 91 ? 6.110 11.742 -18.893 1.00 92.69 91 ASN A CA 1
ATOM 699 C C . ASN A 1 91 ? 5.970 11.789 -17.365 1.00 92.69 91 ASN A C 1
ATOM 701 O O . ASN A 1 91 ? 6.094 12.861 -16.780 1.00 92.69 91 ASN A O 1
ATOM 705 N N . ASN A 1 92 ? 5.735 10.638 -16.729 1.00 94.56 92 ASN A N 1
ATOM 706 C CA . ASN A 1 92 ? 5.643 10.514 -15.276 1.00 94.56 92 ASN A CA 1
ATOM 707 C C . ASN A 1 92 ? 6.997 10.154 -14.640 1.00 94.56 92 ASN A C 1
ATOM 709 O O . ASN A 1 92 ? 7.098 10.091 -13.417 1.00 94.56 92 ASN A O 1
ATOM 713 N N . LEU A 1 93 ? 8.034 9.899 -15.447 1.00 95.81 93 LEU A N 1
ATOM 714 C CA . LEU A 1 93 ? 9.367 9.591 -14.942 1.00 95.81 93 LEU A CA 1
ATOM 715 C C . LEU A 1 93 ? 10.094 10.873 -14.500 1.00 95.81 93 LEU A C 1
ATOM 717 O O . LEU A 1 93 ? 9.907 11.932 -15.107 1.00 95.81 93 LEU A O 1
ATOM 721 N N . PRO A 1 94 ? 10.979 10.794 -13.489 1.00 96.81 94 PRO A N 1
ATOM 722 C CA . PRO A 1 94 ? 11.804 11.927 -13.087 1.00 96.81 94 PRO A CA 1
ATOM 723 C C . PRO A 1 94 ? 12.638 12.462 -14.256 1.00 96.81 94 PRO A C 1
ATOM 725 O O . PRO A 1 94 ? 13.242 11.689 -15.003 1.00 96.81 94 PRO A O 1
ATOM 728 N N . LYS A 1 95 ? 12.733 13.791 -14.389 1.00 96.38 95 LYS A N 1
ATOM 729 C CA . LYS A 1 95 ? 13.512 14.430 -15.467 1.00 96.38 95 LYS A CA 1
ATOM 730 C C . LYS A 1 95 ? 14.964 13.945 -15.493 1.00 96.38 95 LYS A C 1
ATOM 732 O O . LYS A 1 95 ? 15.462 13.576 -16.551 1.00 96.38 95 LYS A O 1
ATOM 737 N N . GLU A 1 96 ? 15.598 13.839 -14.327 1.00 96.88 96 GLU A N 1
ATOM 738 C CA . GLU A 1 96 ? 16.977 13.348 -14.185 1.00 96.88 96 GLU A CA 1
ATOM 739 C C . GLU A 1 96 ? 17.155 11.911 -14.704 1.00 96.88 96 GLU A C 1
ATOM 741 O O . GLU A 1 96 ? 18.183 11.579 -15.299 1.00 96.88 96 GLU A O 1
ATOM 746 N N . PHE A 1 97 ? 16.138 11.058 -14.534 1.00 96.81 97 PHE A N 1
ATOM 747 C CA . PHE A 1 97 ? 16.143 9.688 -15.047 1.00 96.81 97 PHE A CA 1
ATOM 748 C C . PHE A 1 97 ? 16.094 9.672 -16.580 1.00 96.81 97 PHE A C 1
ATOM 750 O O . PHE A 1 97 ? 16.876 8.971 -17.223 1.00 96.81 97 PHE A O 1
ATOM 757 N N . ILE A 1 98 ? 15.236 10.507 -17.176 1.00 96.44 98 ILE A N 1
ATOM 758 C CA . ILE A 1 98 ? 15.135 10.663 -18.636 1.00 96.44 98 ILE A CA 1
ATOM 759 C C . ILE A 1 98 ? 16.440 11.232 -19.218 1.00 96.44 98 ILE A C 1
ATOM 761 O O . ILE A 1 98 ? 16.911 10.781 -20.264 1.00 96.44 98 ILE A O 1
ATOM 765 N N . GLU A 1 99 ? 17.056 12.208 -18.551 1.00 96.75 99 GLU A N 1
ATOM 766 C CA . GLU A 1 99 ? 18.340 12.786 -18.963 1.00 96.75 99 GLU A CA 1
ATOM 767 C C . GLU A 1 99 ? 19.480 11.766 -18.895 1.00 96.75 99 GLU A C 1
ATOM 769 O O . GLU A 1 99 ? 20.297 11.681 -19.818 1.00 96.75 99 GLU A O 1
ATOM 774 N N . LYS A 1 100 ? 19.532 10.951 -17.834 1.00 97.12 100 LYS A N 1
ATOM 775 C CA . LYS A 1 100 ? 20.481 9.836 -17.729 1.00 97.12 100 LYS A CA 1
ATOM 776 C C . LYS A 1 100 ? 20.297 8.844 -18.879 1.00 97.12 100 LYS A C 1
ATOM 778 O O . LYS A 1 100 ? 21.267 8.593 -19.592 1.00 97.12 100 LYS A O 1
ATOM 783 N N . ALA A 1 101 ? 19.072 8.377 -19.112 1.00 97.12 101 ALA A N 1
ATOM 784 C CA . ALA A 1 101 ? 18.764 7.441 -20.190 1.00 97.12 101 ALA A CA 1
ATOM 785 C C . ALA A 1 101 ? 19.207 7.976 -21.562 1.00 97.12 101 ALA A C 1
ATOM 787 O O . ALA A 1 101 ? 19.842 7.277 -22.353 1.00 97.12 101 ALA A O 1
ATOM 788 N N . ASN A 1 102 ? 18.933 9.257 -21.833 1.00 97.19 102 ASN A N 1
ATOM 789 C CA . ASN A 1 102 ? 19.379 9.934 -23.049 1.00 97.19 102 ASN A CA 1
ATOM 790 C C . ASN A 1 102 ? 20.910 9.953 -23.184 1.00 97.19 102 ASN A C 1
ATOM 792 O O . ASN A 1 102 ? 21.431 9.654 -24.263 1.00 97.19 102 ASN A O 1
ATOM 796 N N . ARG A 1 103 ? 21.638 10.288 -22.110 1.00 97.75 103 ARG A N 1
ATOM 797 C CA . ARG A 1 103 ? 23.112 10.272 -22.102 1.00 97.75 103 ARG A CA 1
ATOM 798 C C . ARG A 1 103 ? 23.662 8.874 -22.360 1.00 97.75 103 ARG A C 1
ATOM 800 O O . ARG A 1 103 ? 24.588 8.736 -23.157 1.00 97.75 103 ARG A O 1
ATOM 807 N N . ASP A 1 104 ? 23.076 7.848 -21.754 1.00 97.81 104 ASP A N 1
ATOM 808 C CA . ASP A 1 104 ? 23.542 6.471 -21.905 1.00 97.81 104 ASP A CA 1
ATOM 809 C C . ASP A 1 104 ? 23.268 5.928 -23.321 1.00 97.81 104 ASP A C 1
ATOM 811 O O . ASP A 1 104 ? 24.155 5.318 -23.924 1.00 97.81 104 ASP A O 1
ATOM 815 N N . VAL A 1 105 ? 22.128 6.268 -23.938 1.00 97.44 105 VAL A N 1
ATOM 816 C CA . VAL A 1 105 ? 21.870 5.987 -25.366 1.00 97.44 105 VAL A CA 1
ATOM 817 C C . VAL A 1 105 ? 22.893 6.685 -26.272 1.00 97.44 105 VAL A C 1
ATOM 819 O O . VAL A 1 105 ? 23.380 6.095 -27.238 1.00 97.44 105 VAL A O 1
ATOM 822 N N . VAL A 1 106 ? 23.248 7.937 -25.963 1.00 95.81 106 VAL A N 1
ATOM 823 C CA . VAL A 1 106 ? 24.265 8.705 -26.700 1.00 95.81 106 VAL A CA 1
ATOM 824 C C . VAL A 1 106 ? 25.664 8.105 -26.530 1.00 95.81 106 VAL A C 1
ATOM 826 O O . VAL A 1 106 ? 26.426 8.087 -27.496 1.00 95.81 106 VAL A O 1
ATOM 829 N N . ARG A 1 107 ? 26.008 7.597 -25.344 1.00 95.62 107 ARG A N 1
ATOM 830 C CA . ARG A 1 107 ? 27.295 6.935 -25.084 1.00 95.62 107 ARG A CA 1
ATOM 831 C C . ARG A 1 107 ? 27.421 5.612 -25.837 1.00 95.62 107 ARG A C 1
ATOM 833 O O . ARG A 1 107 ? 28.513 5.267 -26.273 1.00 95.62 107 ARG A O 1
ATOM 840 N N . ASN A 1 108 ? 26.309 4.914 -26.052 1.00 94.44 108 ASN A N 1
ATOM 841 C CA . ASN A 1 108 ? 26.276 3.636 -26.768 1.00 94.44 108 ASN A CA 1
ATOM 842 C C . ASN A 1 108 ? 26.359 3.776 -28.300 1.00 94.44 108 ASN A C 1
ATOM 844 O O . ASN A 1 108 ? 26.249 2.777 -29.021 1.00 94.44 108 ASN A O 1
ATOM 848 N N . LYS A 1 109 ? 26.568 4.995 -28.819 1.00 92.88 109 LYS A N 1
ATOM 849 C CA . LYS A 1 109 ? 26.836 5.230 -30.241 1.00 92.88 109 LYS A CA 1
ATOM 850 C C . LYS A 1 109 ? 28.058 4.443 -30.703 1.00 92.88 109 LYS A C 1
ATOM 852 O O . LYS A 1 109 ? 29.123 4.500 -30.100 1.00 92.88 109 LYS A O 1
ATOM 857 N N . HIS A 1 110 ? 27.917 3.775 -31.838 1.00 88.06 110 HIS A N 1
ATOM 858 C CA . HIS A 1 110 ? 29.010 3.079 -32.505 1.00 88.06 110 HIS A CA 1
ATOM 859 C C . HIS A 1 110 ? 28.724 2.931 -34.006 1.00 88.06 110 HIS A C 1
ATOM 861 O O . HIS A 1 110 ? 27.609 3.151 -34.480 1.00 88.06 110 HIS A O 1
ATOM 867 N N . GLY A 1 111 ? 29.733 2.542 -34.783 1.00 86.00 111 GLY A N 1
ATOM 868 C CA . GLY A 1 111 ? 29.576 2.314 -36.219 1.00 86.00 111 GLY A CA 1
ATOM 869 C C . GLY A 1 111 ? 29.329 3.597 -37.022 1.00 86.00 111 GLY A C 1
ATOM 870 O O . GLY A 1 111 ? 29.785 4.679 -36.666 1.00 86.00 111 GLY A O 1
ATOM 871 N N . LYS A 1 112 ? 28.625 3.474 -38.153 1.00 86.00 112 LYS A N 1
ATOM 872 C CA . LYS A 1 112 ? 28.484 4.537 -39.170 1.00 86.00 112 LYS A CA 1
ATOM 873 C C . LYS A 1 112 ? 27.426 5.602 -38.825 1.00 86.00 112 LYS A C 1
ATOM 875 O O . LYS A 1 112 ? 26.732 6.064 -39.726 1.00 86.00 112 LYS A O 1
ATOM 880 N N . PHE A 1 113 ? 27.258 5.968 -37.553 1.00 93.62 113 PHE A N 1
ATOM 881 C CA . PHE A 1 113 ? 26.308 7.009 -37.132 1.00 93.62 113 PHE A CA 1
ATOM 882 C C . PHE A 1 113 ? 26.520 8.308 -37.924 1.00 93.62 113 PHE A C 1
ATOM 884 O O . PHE A 1 113 ? 27.652 8.776 -38.048 1.00 93.62 113 PHE A O 1
ATOM 891 N N . ARG A 1 114 ? 25.438 8.882 -38.466 1.00 93.12 114 ARG A N 1
ATOM 892 C CA . ARG A 1 114 ? 25.477 10.182 -39.146 1.00 93.12 114 ARG A CA 1
ATOM 893 C C . ARG A 1 114 ? 24.759 11.245 -38.333 1.00 93.12 114 ARG A C 1
ATOM 895 O O . ARG A 1 114 ? 25.387 12.235 -37.981 1.00 93.12 114 ARG A O 1
ATOM 902 N N . ASP A 1 115 ? 23.479 11.030 -38.059 1.00 95.12 115 ASP A N 1
ATOM 903 C CA . ASP A 1 115 ? 22.683 11.935 -37.240 1.00 95.12 115 ASP A CA 1
ATOM 904 C C . ASP A 1 115 ? 21.468 11.214 -36.641 1.00 95.12 115 ASP A C 1
ATOM 906 O O . ASP A 1 115 ? 21.149 10.078 -37.013 1.00 95.12 115 ASP A O 1
ATOM 910 N N . TRP A 1 116 ? 20.808 11.872 -35.696 1.00 96.38 116 TRP A N 1
ATOM 911 C CA . TRP A 1 116 ? 19.592 11.394 -35.055 1.00 96.38 116 TRP A CA 1
ATOM 912 C C . TRP A 1 116 ? 18.343 11.708 -35.884 1.00 96.38 116 TRP A C 1
ATOM 914 O O . TRP A 1 116 ? 18.208 12.798 -36.428 1.00 96.38 116 TRP A O 1
ATOM 924 N N . ASP A 1 117 ? 17.399 10.767 -35.915 1.00 95.31 117 ASP A N 1
ATOM 925 C CA . ASP A 1 117 ? 16.063 10.980 -36.494 1.00 95.31 117 ASP A CA 1
ATOM 926 C C . ASP A 1 117 ? 15.061 11.506 -35.450 1.00 95.31 117 ASP A C 1
ATOM 928 O O . ASP A 1 117 ? 13.992 12.001 -35.795 1.00 95.31 117 ASP A O 1
ATOM 932 N N . GLU A 1 118 ? 15.395 11.369 -34.166 1.00 93.62 118 GLU A N 1
ATOM 933 C CA . GLU A 1 118 ? 14.553 11.728 -33.023 1.00 93.62 118 GLU A CA 1
ATOM 934 C C . GLU A 1 118 ? 15.294 12.714 -32.114 1.00 93.62 118 GLU A C 1
ATOM 936 O O . GLU A 1 118 ? 16.522 12.664 -31.999 1.00 93.62 118 GLU A O 1
ATOM 941 N N . THR A 1 119 ? 14.564 13.602 -31.436 1.00 92.69 119 THR A N 1
ATOM 942 C CA . THR A 1 119 ? 15.123 14.618 -30.522 1.00 92.69 119 THR A CA 1
ATOM 943 C C . THR A 1 119 ? 15.658 14.025 -29.220 1.00 92.69 119 THR A C 1
ATOM 945 O O . THR A 1 119 ? 16.624 14.540 -28.656 1.00 92.69 119 THR A O 1
ATOM 948 N N . GLU A 1 120 ? 15.089 12.910 -28.777 1.00 94.56 120 GLU A N 1
ATOM 949 C CA . GLU A 1 120 ? 15.452 12.201 -27.555 1.00 94.56 120 GLU A CA 1
ATOM 950 C C . GLU A 1 120 ? 15.088 10.714 -27.652 1.00 94.56 120 GLU A C 1
ATOM 952 O O . GLU A 1 120 ? 14.363 10.293 -28.552 1.00 94.56 120 GLU A O 1
ATOM 957 N N . ALA A 1 121 ? 15.623 9.911 -26.736 1.00 96.38 121 ALA A N 1
ATOM 958 C CA . ALA A 1 121 ? 15.316 8.496 -26.629 1.00 96.38 121 ALA A CA 1
ATOM 959 C C . ALA A 1 121 ? 13.888 8.270 -26.110 1.00 96.38 121 ALA A C 1
ATOM 961 O O . ALA A 1 121 ? 13.411 8.957 -25.203 1.00 96.38 121 ALA A O 1
ATOM 962 N N . ASN A 1 122 ? 13.222 7.261 -26.660 1.00 96.81 122 ASN A N 1
ATOM 963 C CA . ASN A 1 122 ? 11.880 6.827 -26.290 1.00 96.81 122 ASN A CA 1
ATOM 964 C C . ASN A 1 122 ? 11.924 5.460 -25.607 1.00 96.81 122 ASN A C 1
ATOM 966 O O . ASN A 1 122 ? 12.872 4.700 -25.794 1.00 96.81 122 ASN A O 1
ATOM 970 N N . ILE A 1 123 ? 10.889 5.128 -24.833 1.00 97.88 123 ILE A N 1
ATOM 971 C CA . ILE A 1 123 ? 10.757 3.789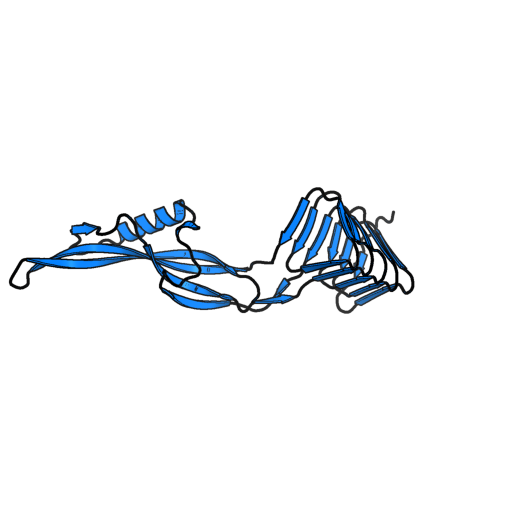 -24.250 1.00 97.88 123 ILE A CA 1
ATOM 972 C C . ILE A 1 123 ? 10.433 2.804 -25.378 1.00 97.88 123 ILE A C 1
ATOM 974 O O . ILE A 1 123 ? 9.366 2.868 -25.988 1.00 97.88 123 ILE A O 1
ATOM 978 N N . GLU A 1 124 ? 11.345 1.878 -25.658 1.00 97.62 124 GLU A N 1
ATOM 979 C CA . GLU A 1 124 ? 11.149 0.840 -26.673 1.00 97.62 124 GLU A CA 1
ATOM 980 C C . GLU A 1 124 ? 10.446 -0.382 -26.084 1.00 97.62 124 GLU A C 1
ATOM 982 O O . GLU A 1 124 ? 9.505 -0.924 -26.674 1.00 97.62 124 GLU A O 1
ATOM 987 N N . ARG A 1 125 ? 10.902 -0.819 -24.909 1.00 97.88 125 ARG A N 1
ATOM 988 C CA . ARG A 1 125 ? 10.370 -1.974 -24.188 1.00 97.88 125 ARG A CA 1
ATOM 989 C C . ARG A 1 125 ? 10.647 -1.855 -22.697 1.00 97.88 125 ARG A C 1
ATOM 991 O O . ARG A 1 125 ? 11.591 -1.185 -22.290 1.00 97.88 125 ARG A O 1
ATOM 998 N N . VAL A 1 126 ? 9.840 -2.542 -21.906 1.00 98.31 126 VAL A N 1
ATOM 999 C CA . VAL A 1 126 ? 9.957 -2.583 -20.450 1.00 98.31 126 VAL A CA 1
ATOM 1000 C C . VAL A 1 126 ? 9.890 -4.035 -20.003 1.00 98.31 126 VAL A C 1
ATOM 1002 O O . VAL A 1 126 ? 9.039 -4.786 -20.482 1.00 98.31 126 VAL A O 1
ATOM 1005 N N . LYS A 1 127 ? 10.791 -4.435 -19.105 1.00 98.12 127 LYS A N 1
ATOM 1006 C CA . LYS A 1 127 ? 10.649 -5.647 -18.298 1.00 98.12 127 LYS A CA 1
ATOM 1007 C C . LYS A 1 127 ? 9.780 -5.284 -17.102 1.00 98.12 127 LYS A C 1
ATOM 1009 O O . LYS A 1 127 ? 10.293 -4.974 -16.033 1.00 98.12 127 LYS A O 1
ATOM 1014 N N . GLU A 1 128 ? 8.484 -5.220 -17.347 1.00 96.06 128 GLU A N 1
ATOM 1015 C CA . GLU A 1 128 ? 7.495 -4.742 -16.392 1.00 96.06 128 GLU A CA 1
ATOM 1016 C C . GLU A 1 128 ? 7.215 -5.810 -15.337 1.00 96.06 128 GLU A C 1
ATOM 1018 O O . GLU A 1 128 ? 7.206 -7.006 -15.657 1.00 96.06 128 GLU A O 1
ATOM 1023 N N . ALA A 1 129 ? 6.994 -5.375 -14.099 1.00 97.19 129 ALA A N 1
ATOM 1024 C CA . ALA A 1 129 ? 6.537 -6.243 -13.037 1.00 97.19 129 ALA A CA 1
ATOM 1025 C C . ALA A 1 129 ? 5.003 -6.331 -13.065 1.00 97.19 129 ALA A C 1
ATOM 1027 O O . ALA A 1 129 ? 4.294 -5.336 -13.193 1.00 97.19 129 ALA A O 1
ATOM 1028 N N . GLU A 1 130 ? 4.498 -7.552 -12.975 1.00 95.62 130 GLU A N 1
ATOM 1029 C CA . GLU A 1 130 ? 3.078 -7.871 -12.910 1.00 95.62 130 GLU A CA 1
ATOM 1030 C C . GLU A 1 130 ? 2.774 -8.356 -11.499 1.00 95.62 130 GLU A C 1
ATOM 1032 O O . GLU A 1 130 ? 3.436 -9.274 -11.004 1.00 95.62 130 GLU A O 1
ATOM 1037 N N . SER A 1 131 ? 1.831 -7.682 -10.845 1.00 96.44 131 SER A N 1
ATOM 1038 C CA . SER A 1 131 ? 1.440 -8.014 -9.483 1.00 96.44 131 SER A CA 1
ATOM 1039 C C . SER A 1 131 ? 0.752 -9.375 -9.440 1.00 96.44 131 SER A C 1
ATOM 1041 O O . SER A 1 131 ? 0.077 -9.760 -10.385 1.00 96.44 131 SER A O 1
ATOM 1043 N N . HIS A 1 132 ? 0.999 -10.095 -8.347 1.00 96.31 132 HIS A N 1
ATOM 1044 C CA . HIS A 1 132 ? 0.224 -11.246 -7.876 1.00 96.31 132 HIS A CA 1
ATOM 1045 C C . HIS A 1 132 ? 0.012 -11.116 -6.361 1.00 96.31 132 HIS A C 1
ATOM 1047 O O . HIS A 1 132 ? -0.022 -12.110 -5.621 1.00 96.31 132 HIS A O 1
ATOM 1053 N N . TYR A 1 133 ? -0.014 -9.873 -5.865 1.00 97.25 133 TYR A N 1
ATOM 1054 C CA . TYR A 1 133 ? -0.202 -9.594 -4.452 1.00 97.25 133 TYR A CA 1
ATOM 1055 C C . TYR A 1 133 ? -1.676 -9.728 -4.082 1.00 97.25 133 TYR A C 1
ATOM 1057 O O . TYR A 1 133 ? -2.567 -9.238 -4.768 1.00 97.25 133 TYR A O 1
ATOM 1065 N N . LYS A 1 134 ? -1.924 -10.364 -2.942 1.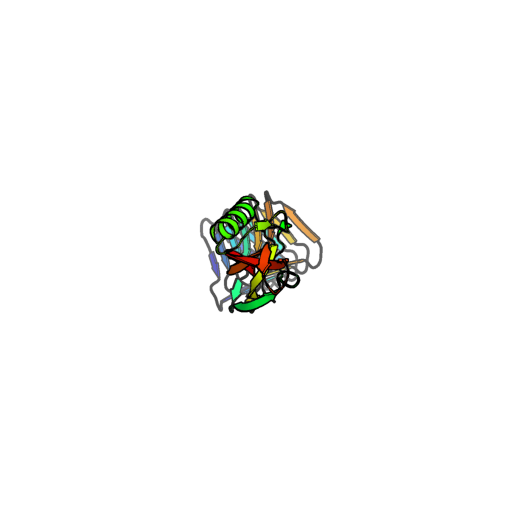00 96.69 134 LYS A N 1
ATOM 1066 C CA . LYS A 1 134 ? -3.235 -10.476 -2.317 1.00 96.69 134 LYS A CA 1
ATOM 1067 C C . LYS A 1 134 ? -3.313 -9.514 -1.148 1.00 96.69 134 LYS A C 1
ATOM 1069 O O . LYS A 1 134 ? -2.431 -9.496 -0.289 1.00 96.69 134 LYS A O 1
ATOM 1074 N N . SER A 1 135 ? -4.393 -8.749 -1.113 1.00 96.69 135 SER A N 1
ATOM 1075 C CA . SER A 1 135 ? -4.701 -7.848 -0.011 1.00 96.69 135 SER A CA 1
ATOM 1076 C C . SER A 1 135 ? -5.269 -8.613 1.187 1.00 96.69 135 SER A C 1
ATOM 1078 O O . SER A 1 135 ? -6.271 -9.317 1.060 1.00 96.69 135 SER A O 1
ATOM 1080 N N . ASN A 1 136 ? -4.681 -8.406 2.365 1.00 96.44 136 ASN A N 1
ATOM 1081 C CA . ASN A 1 136 ? -5.218 -8.839 3.654 1.00 96.44 136 ASN A CA 1
ATOM 1082 C C . ASN A 1 136 ? -5.606 -7.586 4.433 1.00 96.44 136 ASN A C 1
ATOM 1084 O O . ASN A 1 136 ? -4.776 -6.988 5.118 1.00 96.44 136 ASN A O 1
ATOM 1088 N N . LYS A 1 137 ? -6.857 -7.155 4.271 1.00 97.19 137 LYS A N 1
ATOM 1089 C CA . LYS A 1 137 ? -7.319 -5.897 4.851 1.00 97.19 137 LYS A CA 1
ATOM 1090 C C . LYS A 1 137 ? -7.517 -5.991 6.357 1.00 97.19 137 LYS A C 1
ATOM 1092 O O . LYS A 1 137 ? -8.091 -6.962 6.845 1.00 97.19 137 LYS A O 1
ATOM 1097 N N . ALA A 1 138 ? -7.132 -4.931 7.060 1.00 98.31 138 ALA A N 1
ATOM 1098 C CA . ALA A 1 138 ? -7.671 -4.649 8.385 1.00 98.31 138 ALA A CA 1
ATOM 1099 C C . ALA A 1 138 ? -9.031 -3.948 8.252 1.00 98.31 138 ALA A C 1
ATOM 1101 O O . ALA A 1 138 ? -9.305 -3.263 7.261 1.00 98.31 138 ALA A O 1
ATOM 1102 N N . TYR A 1 139 ? -9.886 -4.111 9.256 1.00 98.56 139 TYR A N 1
ATOM 1103 C CA . TYR A 1 139 ? -11.241 -3.580 9.236 1.00 98.56 139 TYR A CA 1
ATOM 1104 C C . TYR A 1 139 ? -11.578 -2.854 10.531 1.00 98.56 139 TYR A C 1
ATOM 1106 O O . TYR A 1 139 ? -11.343 -3.370 11.623 1.00 98.56 139 TYR A O 1
ATOM 1114 N N . LEU A 1 140 ? -12.231 -1.704 10.387 1.00 98.69 140 LEU A N 1
ATOM 1115 C CA . LEU A 1 140 ? -13.028 -1.080 11.434 1.00 98.69 140 LEU A CA 1
ATOM 1116 C C . LEU A 1 140 ? -14.469 -0.949 10.932 1.00 98.69 140 LEU A C 1
ATOM 1118 O O . LEU A 1 140 ? -14.722 -0.201 9.988 1.00 98.69 140 LEU A O 1
ATOM 1122 N N . LYS A 1 141 ? -15.408 -1.680 11.538 1.00 98.62 141 LYS A N 1
ATOM 1123 C CA . LYS A 1 141 ? -16.811 -1.748 11.100 1.00 98.62 141 LYS A CA 1
ATOM 1124 C C . LYS A 1 141 ? -17.754 -1.340 12.220 1.00 98.62 141 LYS A C 1
ATOM 1126 O O . LYS A 1 141 ? -17.911 -2.065 13.192 1.00 98.62 141 LYS A O 1
ATOM 1131 N N . ILE A 1 142 ? -18.415 -0.206 12.073 1.00 98.69 142 ILE A N 1
ATOM 1132 C CA . ILE A 1 142 ? -19.336 0.325 13.077 1.00 98.69 142 ILE A CA 1
ATOM 1133 C C . ILE A 1 142 ? -20.743 0.374 12.482 1.00 98.69 142 ILE A C 1
ATOM 1135 O O . ILE A 1 142 ? -20.936 0.916 11.402 1.00 98.69 142 ILE A O 1
ATOM 1139 N N . GLY A 1 143 ? -21.743 -0.199 13.146 1.00 98.50 143 GLY A N 1
ATOM 1140 C CA . GLY A 1 143 ? -23.128 -0.198 12.662 1.00 98.50 143 GLY A CA 1
ATOM 1141 C C . GLY A 1 143 ? -23.818 1.161 12.823 1.00 98.50 143 GLY A C 1
ATOM 1142 O O . GLY A 1 143 ? -24.675 1.528 12.020 1.00 98.50 143 GLY A O 1
ATOM 1143 N N . GLY A 1 144 ? -23.427 1.928 13.839 1.00 98.56 144 GLY A N 1
ATOM 1144 C CA . GLY A 1 144 ? -23.902 3.280 14.112 1.00 98.56 144 GLY A CA 1
ATOM 1145 C C . GLY A 1 144 ? -23.038 4.383 13.495 1.00 98.56 144 GLY A C 1
ATOM 1146 O O . GLY A 1 144 ? -22.483 4.245 12.403 1.00 98.56 144 GLY A O 1
ATOM 1147 N N . ASN A 1 145 ? -22.964 5.513 14.197 1.00 98.75 145 ASN A N 1
ATOM 1148 C CA . ASN A 1 145 ? -22.034 6.596 13.897 1.00 98.75 145 ASN A CA 1
ATOM 1149 C C . ASN A 1 145 ? -20.630 6.226 14.384 1.00 98.75 145 ASN A C 1
ATOM 1151 O O . ASN A 1 145 ? -20.486 5.638 15.452 1.00 98.75 145 ASN A O 1
ATOM 1155 N N . LEU A 1 146 ? -19.605 6.621 13.637 1.00 98.81 146 LEU A N 1
ATOM 1156 C CA . LEU A 1 146 ? -18.205 6.485 14.019 1.00 98.81 146 LEU A CA 1
ATOM 1157 C C . LEU A 1 146 ? -17.576 7.870 14.162 1.00 98.81 146 LEU A C 1
ATOM 1159 O O . LEU A 1 146 ? -17.503 8.617 13.189 1.00 98.81 146 LEU A O 1
ATOM 1163 N N . THR A 1 147 ? -17.078 8.181 15.353 1.00 98.88 147 THR A N 1
ATOM 1164 C CA . THR A 1 147 ? -16.349 9.419 15.634 1.00 98.88 147 THR A CA 1
ATOM 1165 C C . THR A 1 147 ? -14.901 9.116 15.994 1.00 98.88 147 THR A C 1
ATOM 1167 O O . THR A 1 147 ? -14.623 8.359 16.925 1.00 98.88 147 THR A O 1
ATOM 1170 N N . PHE A 1 148 ? -13.975 9.756 15.288 1.00 98.69 148 PHE A N 1
ATOM 1171 C CA . PHE A 1 148 ? -12.561 9.800 15.632 1.00 98.69 148 PHE A CA 1
ATOM 1172 C C . PHE A 1 148 ? -12.204 11.138 16.272 1.00 98.69 148 PHE A C 1
ATOM 1174 O O . PHE A 1 148 ? -12.487 12.193 15.712 1.00 98.69 148 PHE A O 1
ATOM 1181 N N . ASN A 1 149 ? -11.508 11.069 17.400 1.00 98.62 149 ASN A N 1
ATOM 1182 C CA . ASN A 1 149 ? -10.848 12.169 18.089 1.00 98.62 149 ASN A CA 1
ATOM 1183 C C . ASN A 1 149 ? -9.352 11.831 18.185 1.00 98.62 149 ASN A C 1
ATOM 1185 O O . ASN A 1 149 ? -8.861 11.360 19.213 1.00 98.62 149 ASN A O 1
ATOM 1189 N N . VAL A 1 150 ? -8.641 11.992 17.069 1.00 98.62 150 VAL A N 1
ATOM 1190 C CA . VAL A 1 150 ? -7.225 11.637 16.924 1.00 98.62 150 VAL A CA 1
ATOM 1191 C C . VAL A 1 150 ? -6.381 12.906 16.951 1.00 98.62 150 VAL A C 1
ATOM 1193 O O . VAL A 1 150 ? -6.600 13.807 16.156 1.00 98.62 150 VAL A O 1
ATOM 1196 N N . THR A 1 151 ? -5.398 13.005 17.843 1.00 98.50 151 THR A N 1
ATOM 1197 C CA . THR A 1 151 ? -4.614 14.247 17.970 1.00 98.50 151 THR A CA 1
ATOM 1198 C C . THR A 1 151 ? -3.761 14.529 16.731 1.00 98.50 151 THR A C 1
ATOM 1200 O O . THR A 1 151 ? -3.762 15.649 16.228 1.00 98.50 151 THR A O 1
ATOM 1203 N N . ASN A 1 152 ? -3.036 13.521 16.235 1.00 98.44 152 ASN A N 1
ATOM 1204 C CA . ASN A 1 152 ? -2.055 13.695 15.165 1.00 98.44 152 ASN A CA 1
ATOM 1205 C C . ASN A 1 152 ? -2.552 13.090 13.851 1.00 98.44 152 ASN A C 1
ATOM 1207 O O . ASN A 1 152 ? -3.105 13.806 13.022 1.00 98.44 152 ASN A O 1
ATOM 1211 N N . LYS A 1 153 ? -2.366 11.779 13.657 1.00 98.56 153 LYS A N 1
ATOM 1212 C CA . LYS A 1 153 ? -2.566 11.123 12.362 1.00 98.56 153 LYS A CA 1
ATOM 1213 C C . LYS A 1 153 ? -3.527 9.946 12.451 1.00 98.56 153 LYS A C 1
ATOM 1215 O O . LYS A 1 153 ? -3.364 9.055 13.289 1.00 98.56 153 LYS A O 1
ATOM 1220 N N . LEU A 1 154 ? -4.487 9.924 11.531 1.00 98.69 154 LEU A N 1
ATOM 1221 C CA . LEU A 1 154 ? -5.305 8.763 11.204 1.00 98.69 154 LEU A CA 1
ATOM 1222 C C . LEU A 1 154 ? -4.751 8.137 9.918 1.00 98.69 154 LEU A C 1
ATOM 1224 O O . LEU A 1 154 ? -4.882 8.709 8.839 1.00 98.69 154 LEU A O 1
ATOM 1228 N N . LEU A 1 155 ? -4.128 6.965 10.030 1.00 98.69 155 LEU A N 1
ATOM 1229 C CA . LEU A 1 155 ? -3.675 6.171 8.890 1.00 98.69 155 LEU A CA 1
ATOM 1230 C C . LEU A 1 155 ? -4.641 5.011 8.649 1.00 98.69 155 LEU A C 1
ATOM 1232 O O . LEU A 1 155 ? -4.781 4.129 9.495 1.00 98.69 155 LEU A O 1
ATOM 1236 N N . ASN A 1 156 ? -5.251 4.980 7.471 1.00 98.69 156 ASN A N 1
ATOM 1237 C CA . ASN A 1 156 ? -5.957 3.827 6.935 1.00 98.69 156 ASN A CA 1
ATOM 1238 C C . ASN A 1 156 ? -5.177 3.308 5.720 1.00 98.69 156 ASN A C 1
ATOM 1240 O O . ASN A 1 156 ? -5.165 3.951 4.670 1.00 98.69 156 ASN A O 1
ATOM 1244 N N . GLN A 1 157 ? -4.469 2.188 5.881 1.00 98.25 157 GLN A N 1
ATOM 1245 C CA . GLN A 1 157 ? -3.586 1.638 4.852 1.00 98.25 157 GLN A CA 1
ATOM 1246 C C . GLN A 1 157 ? -3.912 0.183 4.544 1.00 98.25 157 GLN A C 1
ATOM 1248 O O . GLN A 1 157 ? -3.839 -0.659 5.434 1.00 98.25 157 GLN A O 1
ATOM 1253 N N . GLU A 1 158 ? -4.206 -0.117 3.279 1.00 97.94 158 GLU A N 1
ATOM 1254 C CA . GLU A 1 158 ? -4.636 -1.462 2.861 1.00 97.94 158 GLU A CA 1
ATOM 1255 C C . GLU A 1 158 ? -5.757 -1.991 3.766 1.00 97.94 158 GLU A C 1
ATOM 1257 O O . GLU A 1 158 ? -5.703 -3.093 4.300 1.00 97.94 158 GLU A O 1
ATOM 1262 N N . ALA A 1 159 ? -6.723 -1.132 4.072 1.00 98.31 159 ALA A N 1
ATOM 1263 C CA . ALA A 1 159 ? -7.694 -1.372 5.124 1.00 98.31 159 ALA A CA 1
ATOM 1264 C C . ALA A 1 159 ? -8.982 -0.598 4.847 1.00 98.31 159 ALA A C 1
ATOM 1266 O O . ALA A 1 159 ? -8.976 0.373 4.089 1.00 98.31 159 ALA A O 1
ATOM 1267 N N . ASP A 1 160 ? -10.077 -1.018 5.477 1.00 98.38 160 ASP A N 1
ATOM 1268 C CA . ASP A 1 160 ? -11.385 -0.386 5.316 1.00 98.38 160 ASP A CA 1
ATOM 1269 C C . ASP A 1 160 ? -11.914 0.136 6.661 1.00 98.38 160 ASP A C 1
ATOM 1271 O O . ASP A 1 160 ? -11.826 -0.534 7.696 1.00 98.38 160 ASP A O 1
ATOM 1275 N N . ILE A 1 161 ? -12.511 1.328 6.619 1.00 98.56 161 ILE A N 1
ATOM 1276 C CA . ILE A 1 161 ? -13.272 1.933 7.716 1.00 98.56 161 ILE A CA 1
ATOM 1277 C C . ILE A 1 161 ? -14.705 2.116 7.227 1.00 98.56 161 ILE A C 1
ATOM 1279 O O . ILE A 1 161 ? -14.942 2.801 6.233 1.00 98.56 161 ILE A O 1
ATOM 1283 N N . LEU A 1 162 ? -15.655 1.500 7.924 1.00 98.38 162 LEU A N 1
ATOM 1284 C CA . LEU A 1 162 ? -17.067 1.479 7.564 1.00 98.38 162 LEU A CA 1
ATOM 1285 C C . LEU A 1 162 ? -17.904 1.949 8.755 1.00 98.38 162 LEU A C 1
ATOM 1287 O O . LEU A 1 162 ? -17.712 1.470 9.873 1.00 98.38 162 LEU A O 1
ATOM 1291 N N . ALA A 1 163 ? -18.859 2.842 8.498 1.00 98.38 163 ALA A N 1
ATOM 1292 C CA . ALA A 1 163 ? -19.913 3.194 9.441 1.00 98.38 163 ALA A CA 1
ATOM 1293 C C . ALA A 1 163 ? -21.282 3.004 8.782 1.00 98.38 163 ALA A C 1
ATOM 1295 O O . ALA A 1 163 ? -21.458 3.359 7.618 1.00 98.38 163 ALA A O 1
ATOM 1296 N N . GLY A 1 164 ? -22.253 2.463 9.515 1.00 98.56 164 GLY A N 1
ATOM 1297 C CA . GLY A 1 164 ? -23.627 2.311 9.033 1.00 98.56 164 GLY A CA 1
ATOM 1298 C C . GLY A 1 164 ? -24.410 3.625 9.024 1.00 98.56 164 GLY A C 1
ATOM 1299 O O . GLY A 1 164 ? -25.452 3.711 8.375 1.00 98.56 164 GLY A O 1
ATOM 1300 N N . LYS A 1 165 ? -23.911 4.656 9.718 1.00 98.44 165 LYS A N 1
ATOM 1301 C CA . LYS A 1 165 ? -24.439 6.027 9.685 1.00 98.44 165 LYS A CA 1
ATOM 1302 C C . LYS A 1 165 ? -23.352 7.017 9.253 1.00 98.44 165 LYS A C 1
ATOM 1304 O O . LYS A 1 165 ? -22.863 6.943 8.132 1.00 98.44 165 LYS A O 1
ATOM 1309 N N . ASN A 1 166 ? -22.984 7.960 10.120 1.00 98.56 166 ASN A N 1
ATOM 1310 C CA . ASN A 1 166 ? -22.013 9.004 9.809 1.00 98.56 166 ASN A CA 1
ATOM 1311 C C . ASN A 1 166 ? -20.600 8.603 10.242 1.00 98.56 166 ASN A C 1
ATOM 1313 O O . ASN A 1 166 ? -20.432 7.948 11.269 1.00 98.56 166 ASN A O 1
ATOM 1317 N N . ILE A 1 167 ? -19.595 9.073 9.502 1.00 98.56 167 ILE A N 1
ATOM 1318 C CA . ILE A 1 167 ? -18.196 9.092 9.941 1.00 98.56 167 ILE A CA 1
ATOM 1319 C C . ILE A 1 167 ? -17.821 10.546 10.229 1.00 98.56 167 ILE A C 1
ATOM 1321 O O . ILE A 1 167 ? -17.947 11.403 9.356 1.00 98.56 167 ILE A O 1
ATOM 1325 N N . ILE A 1 168 ? -17.344 10.815 11.439 1.00 98.62 168 ILE A N 1
ATOM 1326 C CA . ILE A 1 168 ? -16.821 12.113 11.866 1.00 98.62 168 ILE A CA 1
ATOM 1327 C C . ILE A 1 168 ? -15.340 11.920 12.187 1.00 98.62 168 ILE A C 1
ATOM 1329 O O . ILE A 1 168 ? -14.994 11.089 13.024 1.00 98.62 168 ILE A O 1
ATOM 1333 N N . ILE A 1 169 ? -14.459 12.668 11.521 1.00 98.56 169 ILE A N 1
ATOM 1334 C CA . ILE A 1 169 ? -13.009 12.579 11.731 1.00 98.56 169 ILE A CA 1
ATOM 1335 C C . ILE A 1 169 ? -12.491 13.921 12.222 1.00 98.56 169 ILE A C 1
ATOM 1337 O O . ILE A 1 169 ? -12.432 14.885 11.463 1.00 98.56 169 ILE A O 1
ATOM 1341 N N . ASN A 1 170 ? -12.060 13.948 13.479 1.00 98.31 170 ASN A N 1
ATOM 1342 C CA . ASN A 1 170 ? -11.287 15.035 14.054 1.00 98.31 170 ASN A CA 1
ATOM 1343 C C . ASN A 1 170 ? -9.834 14.548 14.155 1.00 98.31 170 ASN A C 1
ATOM 1345 O O . ASN A 1 170 ? -9.503 13.808 15.081 1.00 98.31 170 ASN A O 1
ATOM 1349 N N . ALA A 1 171 ? -9.003 14.896 13.168 1.00 98.12 171 ALA A N 1
ATOM 1350 C CA . ALA A 1 171 ? -7.588 14.524 13.101 1.00 98.12 171 ALA A CA 1
ATOM 1351 C C . ALA A 1 171 ? -6.730 15.657 12.527 1.00 98.12 171 ALA A C 1
ATOM 1353 O O . ALA A 1 171 ? -7.215 16.431 11.702 1.00 98.12 171 ALA A O 1
ATOM 1354 N N . GLY A 1 172 ? -5.461 15.743 12.939 1.00 98.19 172 GLY A N 1
ATOM 1355 C CA . GLY A 1 172 ? -4.498 16.671 12.335 1.00 98.19 172 GLY A CA 1
ATOM 1356 C C . GLY A 1 172 ? -4.154 16.299 10.889 1.00 98.19 172 GLY A C 1
ATOM 1357 O O . GLY A 1 172 ? -4.000 17.173 10.040 1.00 98.19 172 GLY A O 1
ATOM 1358 N N . GLU A 1 173 ? -4.088 15.000 10.600 1.00 98.31 173 GLU A N 1
ATOM 1359 C CA . GLU A 1 173 ? -3.841 14.434 9.275 1.00 98.31 173 GLU A CA 1
ATOM 1360 C C . GLU A 1 173 ? -4.657 13.145 9.084 1.00 98.31 173 GLU A C 1
ATOM 1362 O O . GLU A 1 173 ? -4.800 12.337 10.007 1.00 98.31 173 GLU A O 1
ATOM 1367 N N . LEU A 1 174 ? -5.168 12.940 7.868 1.00 98.19 174 LEU A N 1
ATOM 1368 C CA . LEU A 1 174 ? -5.826 11.712 7.432 1.00 98.19 174 LEU A CA 1
ATOM 1369 C C . LEU A 1 174 ? -5.128 11.186 6.177 1.00 98.19 174 LEU A C 1
ATOM 1371 O O . LEU A 1 174 ? -5.229 11.798 5.116 1.00 98.19 174 LEU A O 1
ATOM 1375 N N . ASP A 1 175 ? -4.522 10.008 6.294 1.00 98.25 175 ASP A N 1
ATOM 1376 C CA . ASP A 1 175 ? -3.942 9.275 5.173 1.00 98.25 175 ASP A CA 1
ATOM 1377 C C . ASP A 1 175 ? -4.771 8.033 4.882 1.00 98.25 175 ASP A C 1
ATOM 1379 O O . ASP A 1 175 ? -4.781 7.079 5.660 1.00 98.25 175 ASP A O 1
ATOM 1383 N N . ASN A 1 176 ? -5.438 8.026 3.731 1.00 97.94 176 ASN A N 1
ATOM 1384 C CA . ASN A 1 176 ? -6.179 6.872 3.243 1.00 97.94 176 ASN A CA 1
ATOM 1385 C C . ASN A 1 176 ? -5.513 6.328 1.976 1.00 97.94 176 ASN A C 1
ATOM 1387 O O . ASN A 1 176 ? -5.618 6.929 0.906 1.00 97.94 176 ASN A O 1
ATOM 1391 N N . THR A 1 177 ? -4.786 5.219 2.099 1.00 96.88 177 THR A N 1
ATOM 1392 C CA . THR A 1 177 ? -3.898 4.719 1.040 1.00 96.88 177 THR A CA 1
ATOM 1393 C C . THR A 1 177 ? -3.969 3.201 0.894 1.00 96.88 177 THR A C 1
ATOM 1395 O O . THR A 1 177 ? -4.352 2.476 1.808 1.00 96.88 177 THR A O 1
ATOM 1398 N N . ARG A 1 178 ? -3.576 2.687 -0.272 1.00 95.62 178 ARG A N 1
ATOM 1399 C CA . ARG A 1 178 ? -3.266 1.256 -0.433 1.00 95.62 178 ARG A CA 1
ATOM 1400 C C . ARG A 1 178 ? -1.824 0.986 -0.013 1.00 95.62 178 ARG A C 1
ATOM 1402 O O . ARG A 1 178 ? -0.995 1.896 -0.074 1.00 95.62 178 ARG A O 1
ATOM 1409 N N . GLU A 1 179 ? -1.504 -0.250 0.359 1.00 95.75 179 GLU A N 1
ATOM 1410 C CA . GLU A 1 179 ? -0.101 -0.653 0.478 1.00 95.75 179 GLU A CA 1
ATOM 1411 C C . GLU A 1 179 ? 0.472 -0.908 -0.924 1.00 95.75 179 GLU A C 1
ATOM 1413 O O . GLU A 1 179 ? -0.110 -1.632 -1.726 1.00 95.75 179 GLU A O 1
ATOM 1418 N N . GLY A 1 180 ? 1.621 -0.300 -1.224 1.00 95.75 180 GLY A N 1
ATOM 1419 C CA . GLY A 1 180 ? 2.394 -0.574 -2.434 1.00 95.75 180 GLY A CA 1
ATOM 1420 C C . GLY A 1 180 ? 3.640 -1.407 -2.126 1.00 95.75 180 GLY A C 1
ATOM 1421 O O . GLY A 1 180 ? 4.291 -1.196 -1.101 1.00 95.75 180 GLY A O 1
ATOM 1422 N N . LYS A 1 181 ? 4.000 -2.336 -3.016 1.00 95.81 181 LYS A N 1
ATOM 1423 C CA . LYS A 1 181 ? 5.292 -3.037 -3.011 1.00 95.81 181 LYS A CA 1
ATOM 1424 C C . LYS A 1 181 ? 6.130 -2.581 -4.195 1.00 95.81 181 LYS A C 1
ATOM 1426 O O . LYS A 1 181 ? 5.661 -2.587 -5.325 1.00 95.81 181 LYS A O 1
ATOM 1431 N N . GLU A 1 182 ? 7.380 -2.229 -3.937 1.00 96.06 182 GLU A N 1
ATOM 1432 C CA . GLU A 1 182 ? 8.314 -1.831 -4.989 1.00 96.06 182 GLU A CA 1
ATOM 1433 C C . GLU A 1 182 ? 8.915 -3.059 -5.682 1.00 96.06 182 GLU A C 1
ATOM 1435 O O . GLU A 1 182 ? 9.381 -3.988 -5.018 1.00 96.06 182 GLU A O 1
ATOM 1440 N N . ALA A 1 183 ? 8.938 -3.037 -7.013 1.00 96.81 183 ALA A N 1
ATOM 1441 C CA . ALA A 1 183 ? 9.624 -4.009 -7.854 1.00 96.81 183 ALA A CA 1
ATOM 1442 C C . ALA A 1 183 ? 10.650 -3.307 -8.753 1.00 96.81 183 ALA A C 1
ATOM 1444 O O . ALA A 1 183 ? 10.355 -2.279 -9.368 1.00 96.81 183 ALA A O 1
ATOM 1445 N N . ASP A 1 184 ? 11.853 -3.873 -8.846 1.00 97.31 184 ASP A N 1
ATOM 1446 C CA . ASP A 1 184 ? 12.907 -3.356 -9.718 1.00 97.31 184 ASP A CA 1
ATOM 1447 C C . ASP A 1 184 ? 12.667 -3.825 -11.160 1.00 97.31 184 ASP A C 1
ATOM 1449 O O . ASP A 1 184 ? 12.754 -5.012 -11.484 1.00 97.31 184 ASP A O 1
ATOM 1453 N N . ILE A 1 185 ? 12.384 -2.881 -12.050 1.00 98.00 185 ILE A N 1
ATOM 1454 C CA . ILE A 1 185 ? 12.139 -3.119 -13.472 1.00 98.00 185 ILE A CA 1
ATOM 1455 C C . ILE A 1 185 ? 13.279 -2.590 -14.337 1.00 98.00 185 ILE A C 1
ATOM 1457 O O . ILE A 1 185 ? 14.108 -1.792 -13.901 1.00 98.00 185 ILE A O 1
ATOM 1461 N N . ILE A 1 186 ? 13.295 -3.015 -15.601 1.00 98.31 186 ILE A N 1
ATOM 1462 C CA . ILE A 1 186 ? 14.226 -2.503 -16.613 1.00 98.31 186 ILE A CA 1
ATOM 1463 C C . ILE A 1 186 ? 13.434 -1.795 -17.704 1.00 98.31 186 ILE A C 1
ATOM 1465 O O . ILE A 1 186 ? 12.539 -2.386 -18.308 1.00 98.31 186 ILE A O 1
ATOM 1469 N N . ILE A 1 187 ? 13.806 -0.554 -17.998 1.00 98.44 187 ILE A N 1
ATOM 1470 C CA . ILE A 1 187 ? 13.267 0.232 -19.104 1.00 98.44 187 ILE A CA 1
ATOM 1471 C C . ILE A 1 187 ? 14.352 0.328 -20.179 1.00 98.44 187 ILE A C 1
ATOM 1473 O O . ILE A 1 187 ? 15.402 0.927 -19.954 1.00 98.44 187 ILE A O 1
ATOM 1477 N N . THR A 1 188 ? 14.105 -0.246 -21.357 1.00 98.38 188 THR A N 1
ATOM 1478 C CA . THR A 1 188 ? 14.972 -0.050 -22.523 1.00 98.38 188 THR A CA 1
ATOM 1479 C C . THR A 1 188 ? 14.560 1.234 -23.229 1.00 98.38 188 THR A C 1
ATOM 1481 O O . THR A 1 188 ? 13.482 1.315 -23.831 1.00 98.38 188 THR A O 1
ATOM 1484 N N . PHE A 1 189 ? 15.445 2.220 -23.210 1.00 98.31 189 PHE A N 1
ATOM 1485 C CA . PHE A 1 189 ? 15.338 3.418 -24.027 1.00 98.31 189 PHE A CA 1
ATOM 1486 C C . PHE A 1 189 ? 16.029 3.200 -25.367 1.00 98.31 189 PHE A C 1
ATOM 1488 O O . PHE A 1 189 ? 17.121 2.639 -25.420 1.00 98.31 189 PHE A O 1
ATOM 1495 N N . ALA A 1 190 ? 15.419 3.674 -26.449 1.00 97.81 190 ALA A N 1
ATOM 1496 C CA . ALA A 1 190 ? 15.989 3.641 -27.786 1.00 97.81 190 ALA A CA 1
ATOM 1497 C C . ALA A 1 190 ? 15.846 5.001 -28.465 1.00 97.81 190 ALA A C 1
ATOM 1499 O O . ALA A 1 190 ? 14.807 5.647 -28.352 1.00 97.81 190 ALA A O 1
ATOM 1500 N N . ARG A 1 191 ? 16.875 5.419 -29.203 1.00 97.31 191 ARG A N 1
ATOM 1501 C CA . ARG A 1 191 ? 16.815 6.612 -30.054 1.00 97.31 191 ARG A CA 1
ATOM 1502 C C . ARG A 1 191 ? 17.175 6.245 -31.478 1.00 97.31 191 ARG A C 1
ATOM 1504 O O . ARG A 1 191 ? 18.213 5.618 -31.724 1.00 97.31 191 ARG A O 1
ATOM 1511 N N . LYS A 1 192 ? 16.305 6.619 -32.410 1.00 96.94 192 LYS A N 1
ATOM 1512 C CA . LYS A 1 192 ? 16.485 6.321 -33.827 1.00 96.94 192 LYS A CA 1
ATOM 1513 C C . LYS A 1 192 ? 17.547 7.222 -34.453 1.00 96.94 192 LYS A C 1
ATOM 1515 O O . LYS A 1 192 ? 17.548 8.435 -34.244 1.00 96.94 192 LYS A O 1
ATOM 1520 N N . TYR A 1 193 ? 18.437 6.631 -35.243 1.00 96.38 193 TYR A N 1
ATOM 1521 C CA . TYR A 1 193 ? 19.457 7.336 -36.020 1.00 96.38 193 TYR A CA 1
ATOM 1522 C C . TYR A 1 193 ? 19.486 6.843 -37.462 1.00 96.38 193 TYR A C 1
ATOM 1524 O O . TYR A 1 193 ? 19.056 5.722 -37.755 1.00 96.38 193 TYR A O 1
ATOM 1532 N N . HIS A 1 194 ? 20.087 7.637 -38.343 1.00 95.94 194 HIS A N 1
ATOM 1533 C CA . HIS A 1 194 ? 20.369 7.218 -39.708 1.00 95.94 194 HIS A CA 1
ATOM 1534 C C . HIS A 1 194 ? 21.870 7.191 -40.018 1.00 95.94 194 HIS A C 1
ATOM 1536 O O . HIS A 1 194 ? 22.696 7.861 -39.393 1.00 95.94 194 HIS A O 1
ATOM 1542 N N . TYR A 1 195 ? 22.233 6.377 -41.008 1.00 94.88 195 TYR A N 1
ATOM 1543 C CA . TYR A 1 195 ? 23.596 6.212 -41.511 1.00 94.88 195 TYR A CA 1
ATOM 1544 C C . TYR A 1 195 ? 23.612 6.071 -43.033 1.00 94.88 195 TYR A C 1
ATOM 1546 O O . TYR A 1 195 ? 22.592 5.764 -43.650 1.00 94.88 195 TYR A O 1
ATOM 1554 N N . ARG A 1 196 ? 24.780 6.270 -43.659 1.00 92.06 196 ARG A N 1
ATOM 1555 C CA . ARG A 1 196 ? 24.954 6.072 -45.108 1.00 92.06 196 ARG A CA 1
ATOM 1556 C C . ARG A 1 196 ? 25.734 4.805 -45.428 1.00 92.06 196 ARG A C 1
ATOM 1558 O O . ARG A 1 196 ? 26.704 4.468 -44.751 1.00 92.06 196 ARG A O 1
ATOM 1565 N N . TYR A 1 197 ? 25.319 4.119 -46.489 1.00 91.44 197 TYR A N 1
ATOM 1566 C CA . TYR A 1 197 ? 26.018 2.954 -47.022 1.00 91.44 197 TYR A CA 1
ATOM 1567 C C . TYR A 1 197 ? 25.928 2.892 -48.552 1.00 91.44 197 TYR A C 1
ATOM 1569 O O . TYR A 1 197 ? 25.029 3.471 -49.166 1.00 91.44 197 TYR A O 1
ATOM 1577 N N . TRP A 1 198 ? 26.879 2.181 -49.163 1.00 90.00 198 TRP A N 1
ATOM 1578 C CA . TRP A 1 198 ? 26.942 1.978 -50.607 1.00 90.00 198 TRP A CA 1
ATOM 1579 C C . TRP A 1 198 ? 26.385 0.609 -50.989 1.00 90.00 198 TRP A C 1
ATOM 1581 O O . TRP A 1 198 ? 26.811 -0.413 -50.452 1.00 90.00 198 TRP A O 1
ATOM 1591 N N . ARG A 1 199 ? 25.447 0.584 -51.940 1.00 86.50 199 ARG A N 1
ATOM 1592 C CA . ARG A 1 199 ? 24.987 -0.647 -52.602 1.00 86.50 199 ARG A CA 1
ATOM 1593 C C . ARG A 1 199 ? 24.591 -0.331 -54.043 1.00 86.50 199 ARG A C 1
ATOM 1595 O O . ARG A 1 199 ? 23.407 -0.179 -54.345 1.00 86.50 199 ARG A O 1
ATOM 1602 N N . GLY A 1 200 ? 25.598 -0.084 -54.884 1.00 91.00 200 GLY A N 1
ATOM 1603 C CA . GLY A 1 200 ? 25.446 0.385 -56.273 1.00 91.00 200 GLY A CA 1
ATOM 1604 C C . GLY A 1 200 ? 24.993 1.847 -56.416 1.00 91.00 200 GLY A C 1
ATOM 1605 O O . GLY A 1 200 ? 25.113 2.426 -57.486 1.00 91.00 200 GLY A O 1
ATOM 1606 N N . LYS A 1 201 ? 24.493 2.451 -55.332 1.00 92.31 201 LYS A N 1
ATOM 1607 C CA . LYS A 1 201 ? 24.229 3.882 -55.141 1.00 92.31 201 LYS A CA 1
ATOM 1608 C C . LYS A 1 201 ? 24.293 4.218 -53.650 1.00 92.31 201 LYS A C 1
ATOM 1610 O O . LYS A 1 201 ? 24.187 3.312 -52.814 1.00 92.31 201 LYS A O 1
ATOM 1615 N N . ASN A 1 202 ? 24.415 5.503 -53.317 1.00 90.19 202 ASN A N 1
ATOM 1616 C CA . ASN A 1 202 ? 24.301 5.978 -51.937 1.00 90.19 202 ASN A CA 1
ATOM 1617 C C . ASN A 1 202 ? 22.889 5.707 -51.403 1.00 90.19 202 ASN A C 1
ATOM 1619 O O . ASN A 1 202 ? 21.899 6.101 -52.020 1.00 90.19 202 ASN A O 1
ATOM 1623 N N . ARG A 1 203 ? 22.800 5.034 -50.255 1.00 92.88 203 ARG A N 1
ATOM 1624 C CA . ARG A 1 203 ? 21.544 4.763 -49.549 1.00 92.88 203 ARG A CA 1
ATOM 1625 C C . ARG A 1 203 ? 21.630 5.230 -48.101 1.00 92.88 203 ARG A C 1
ATOM 1627 O O . ARG A 1 203 ? 22.711 5.241 -47.508 1.00 92.88 203 ARG A O 1
ATOM 1634 N N . THR A 1 204 ? 20.472 5.570 -47.546 1.00 94.25 204 THR A N 1
ATOM 1635 C CA . THR A 1 204 ? 20.291 5.853 -46.120 1.00 94.25 204 THR A CA 1
ATOM 1636 C C . THR A 1 204 ? 19.696 4.620 -45.450 1.00 94.25 204 THR A C 1
ATOM 1638 O O . THR A 1 204 ? 18.739 4.033 -45.954 1.00 94.25 204 THR A O 1
ATOM 1641 N N . GLY A 1 205 ? 20.310 4.184 -44.356 1.00 93.81 205 GLY A N 1
ATOM 1642 C CA . GLY A 1 205 ? 19.785 3.155 -43.465 1.00 93.81 205 GLY A CA 1
ATOM 1643 C C . GLY A 1 205 ? 19.408 3.768 -42.125 1.00 93.81 205 GLY A C 1
ATOM 1644 O O . GLY A 1 205 ? 19.909 4.836 -41.780 1.00 93.81 205 GLY A O 1
ATOM 1645 N N . HIS A 1 206 ? 18.557 3.077 -41.372 1.00 95.38 206 HIS A N 1
ATOM 1646 C CA . HIS A 1 206 ? 18.147 3.486 -40.032 1.00 95.38 206 HIS A CA 1
ATOM 1647 C C . HIS A 1 206 ? 18.534 2.419 -39.015 1.00 95.38 206 HIS A C 1
ATOM 1649 O O . HIS A 1 206 ? 18.587 1.228 -39.334 1.00 95.38 206 HIS A O 1
ATOM 1655 N N . GLY A 1 207 ? 18.808 2.855 -37.795 1.00 95.06 207 GLY A N 1
ATOM 1656 C CA . GLY A 1 207 ? 19.118 1.998 -36.665 1.00 95.06 207 GLY A CA 1
ATOM 1657 C C . GLY A 1 207 ? 18.663 2.637 -35.361 1.00 95.06 207 GLY A C 1
ATOM 1658 O O . GLY A 1 207 ? 18.120 3.740 -35.344 1.00 95.06 207 GLY A O 1
ATOM 1659 N N . TYR A 1 208 ? 18.906 1.927 -34.265 1.00 96.75 208 TYR A N 1
ATOM 1660 C CA . TYR A 1 208 ? 18.611 2.399 -32.919 1.00 96.75 208 TYR A CA 1
ATOM 1661 C C . TYR A 1 208 ? 19.818 2.152 -32.030 1.00 96.75 208 TYR A C 1
ATOM 1663 O O . TYR A 1 208 ? 20.324 1.028 -31.984 1.00 96.75 208 TYR A O 1
ATOM 1671 N N . PHE A 1 209 ? 20.235 3.180 -31.298 1.00 97.69 209 PHE A N 1
ATOM 1672 C CA . PHE A 1 209 ? 21.051 2.969 -30.107 1.00 97.69 209 PHE A CA 1
ATOM 1673 C C . PHE A 1 209 ? 20.131 2.812 -28.910 1.00 97.69 209 PHE A C 1
ATOM 1675 O O . PHE A 1 209 ? 19.073 3.439 -28.859 1.00 97.69 209 PHE A O 1
ATOM 1682 N N . ARG A 1 210 ? 20.527 1.939 -27.985 1.00 97.56 210 ARG A N 1
ATOM 1683 C CA . ARG A 1 210 ? 19.715 1.530 -26.841 1.00 97.56 210 ARG A CA 1
ATOM 1684 C C . ARG A 1 210 ? 20.495 1.661 -25.549 1.00 97.56 210 ARG A C 1
ATOM 1686 O O . ARG A 1 210 ? 21.712 1.491 -25.569 1.00 97.56 210 ARG A O 1
ATOM 1693 N N . ALA A 1 211 ? 19.794 1.909 -24.456 1.00 98.06 211 ALA A N 1
ATOM 1694 C CA . ALA A 1 211 ? 20.311 1.797 -23.102 1.00 98.06 211 ALA A CA 1
ATOM 1695 C C . ALA A 1 211 ? 19.221 1.220 -22.199 1.00 98.06 211 ALA A C 1
ATOM 1697 O O . ALA A 1 211 ? 18.050 1.569 -22.344 1.00 98.06 211 ALA A O 1
ATOM 1698 N N . ASP A 1 212 ? 19.621 0.335 -21.294 1.00 98.06 212 ASP A N 1
ATOM 1699 C CA . ASP A 1 212 ? 18.739 -0.244 -20.290 1.00 98.06 212 ASP A CA 1
ATOM 1700 C C . ASP A 1 212 ? 18.933 0.504 -18.974 1.00 98.06 212 ASP A C 1
ATOM 1702 O O . ASP A 1 212 ? 20.061 0.690 -18.515 1.00 98.06 212 ASP A O 1
ATOM 1706 N N . GLU A 1 213 ? 17.825 0.923 -18.375 1.00 97.88 213 GLU A N 1
ATOM 1707 C CA . GLU A 1 213 ? 17.805 1.689 -17.136 1.00 97.88 213 GLU A CA 1
ATOM 1708 C C . GLU A 1 213 ? 16.966 0.975 -16.081 1.00 97.88 213 GLU A C 1
ATOM 1710 O O . GLU A 1 213 ? 15.832 0.571 -16.350 1.00 97.88 213 GLU A O 1
ATOM 1715 N N . ALA A 1 214 ? 17.519 0.823 -14.877 1.00 97.38 214 ALA A N 1
ATOM 1716 C CA . ALA A 1 214 ? 16.797 0.259 -13.744 1.00 97.38 214 ALA A CA 1
ATOM 1717 C C . ALA A 1 214 ? 15.854 1.307 -13.139 1.00 97.38 214 ALA A C 1
ATOM 1719 O O . ALA A 1 214 ? 16.254 2.450 -12.918 1.00 97.38 214 ALA A O 1
ATOM 1720 N N . TYR A 1 215 ? 14.615 0.921 -12.854 1.00 97.25 215 TYR A N 1
ATOM 1721 C CA . TYR A 1 215 ? 13.601 1.798 -12.269 1.00 97.25 215 TYR A CA 1
ATOM 1722 C C . TYR A 1 215 ? 12.742 1.033 -11.262 1.00 97.25 215 TYR A C 1
ATOM 1724 O O . TYR A 1 215 ? 12.665 -0.190 -11.329 1.00 97.25 215 TYR A O 1
ATOM 1732 N N . LYS A 1 216 ? 12.087 1.742 -10.338 1.00 96.25 216 LYS A N 1
ATOM 1733 C CA . LYS A 1 216 ? 11.185 1.134 -9.356 1.00 96.25 216 LYS A CA 1
ATOM 1734 C C . LYS A 1 216 ? 9.732 1.316 -9.765 1.00 96.25 216 LYS A C 1
ATOM 1736 O O . LYS A 1 216 ? 9.283 2.438 -9.980 1.00 96.25 216 LYS A O 1
ATOM 1741 N N . GLN A 1 217 ? 9.017 0.206 -9.888 1.00 95.56 217 GLN A N 1
ATOM 1742 C CA . GLN A 1 217 ? 7.583 0.175 -10.133 1.00 95.56 217 GLN A CA 1
ATOM 1743 C C . GLN A 1 217 ? 6.858 -0.180 -8.834 1.00 95.56 217 GLN A C 1
ATOM 1745 O O . GLN A 1 217 ? 7.089 -1.249 -8.271 1.00 95.56 217 GLN A O 1
ATOM 1750 N N . THR A 1 218 ? 5.936 0.676 -8.401 1.00 95.69 218 THR A N 1
ATOM 1751 C CA . THR A 1 218 ? 5.029 0.365 -7.293 1.00 95.69 218 THR A CA 1
ATOM 1752 C C . THR A 1 218 ? 3.900 -0.545 -7.778 1.00 95.69 218 THR A C 1
ATOM 1754 O O . THR A 1 218 ? 3.163 -0.201 -8.704 1.00 95.69 218 THR A O 1
ATOM 1757 N N . LEU A 1 219 ? 3.747 -1.700 -7.136 1.00 96.25 219 LEU A N 1
ATOM 1758 C CA . LEU A 1 219 ? 2.692 -2.682 -7.372 1.00 96.25 219 LEU A CA 1
ATOM 1759 C C . LEU A 1 219 ? 1.687 -2.675 -6.220 1.00 96.25 219 LEU A C 1
ATOM 1761 O O . LEU A 1 219 ? 2.069 -2.549 -5.059 1.00 96.25 219 LEU A O 1
ATOM 1765 N N . TYR A 1 220 ? 0.414 -2.862 -6.546 1.00 95.75 220 TYR A N 1
ATOM 1766 C CA . TYR A 1 220 ? -0.686 -2.991 -5.585 1.00 95.75 220 TYR A CA 1
ATOM 1767 C C . TYR A 1 220 ? -1.291 -4.393 -5.671 1.00 95.75 220 TYR A C 1
ATOM 1769 O O . TYR A 1 220 ? -0.974 -5.129 -6.604 1.00 95.75 220 TYR A O 1
ATOM 1777 N N . ALA A 1 221 ? -2.153 -4.767 -4.723 1.00 93.50 221 ALA A N 1
ATOM 1778 C CA . ALA A 1 221 ? -2.949 -5.987 -4.862 1.00 93.50 221 ALA A CA 1
ATOM 1779 C C . ALA A 1 221 ? -3.788 -5.980 -6.150 1.00 93.50 221 ALA A C 1
ATOM 1781 O O . ALA A 1 221 ? -4.229 -4.907 -6.582 1.00 93.50 221 ALA A O 1
ATOM 1782 N N . ASP A 1 222 ? -3.993 -7.172 -6.713 1.00 83.69 222 ASP A N 1
ATOM 1783 C CA . ASP A 1 222 ? -4.893 -7.401 -7.854 1.00 83.69 222 ASP A CA 1
ATOM 1784 C C . ASP A 1 222 ? -6.377 -7.275 -7.476 1.00 83.69 222 ASP A C 1
ATOM 1786 O O . ASP A 1 222 ? -6.745 -7.643 -6.331 1.00 83.69 222 ASP A O 1
#

pLDDT: mean 96.22, std 4.58, range [56.41, 98.88]

Foldseek 3Di:
DAADEEEQADPGEAEAAAEAEAEYAEYEYPYEYEYAEEYEYHHAAEYAFAAEHEYQYEYEHEHQEYHFEYDKDDDKDWDKDFLVPDPDDPVPDDPVQQVVFQVQLVVQDDDQFDWFPDPGWDFGMKRDIGDPIDQGAHEYYYNAEYEYNHEEEYHHESYDYYYVYYYHYDYNYYHHYYDWDKDKMKTKIKTKTWGWDDDPDIDIDMDIRIDIDIDIDIDGHD

Sequence (222 aa):
KGNNSFKNNENSLLYGRESLKLEGKDFTNKGDVSSFGNLNMNFTGDITNFNTIEAAGDGEITANNFTNKGYLTGSHSYKWVRGSKSSINKNNLPKEFIEKANRDVVRNKHGKFRDWDETEANIERVKEAESHYKSNKAYLKIGGNLTFNVTNKLLNQEADILAGKNIIINAGELDNTREGKEADIIITFARKYHYRYWRGKNRTGHGYFRADEAYKQTLYAD